Protein AF-A0A935I3V2-F1 (afdb_monomer_lite)

Secondary structure (DSSP, 8-state):
--GGG-SSEEEEEEEETTTTEEEEEE-TT-SS--SB-TTS--SS--SEEEEEEE--SS--SGGG-SSEEPTTSSEEEEEEEEETTHHHHHHHHTTT---SS--HHHHHHHHHHHHGGGGGGG--EEEEEEEEETTEEEEEEE-SSTTS--EEEEETTEEEEESSHHHHHHHHTT-TT------HHHHHHHHHH--S--STT--

Radius of gyration: 18.11 Å; chains: 1; bounding box: 50×33×52 Å

Sequence (203 aa):
MISHRGPDDEGYAVFNTYNNKSEERYGDTSAIKKGSHILSDSPESFNLAFGFRRLSILDLSVNGHQPFFNREKNICMIFNGEVYNYIEIRKNLFQKVTASTGTDTEVIMNAYIEWGEDCLSRFNGMWGIALYDFRKIFYSAHATDSELSRFIISKMKRFVFASELKSIIEYFKSDPSFRKELNKENVYDYFVYNFADHSENTL

Foldseek 3Di:
DCCVVAVQAKWKKFADLVVGDMDIAGDCNHPPDYDRHPPDDDPDDTDDMDIDGHDQDPHSDNQPHPQDADPVRQKTKDKDWDQPCLVVLVVVQVVPDDDPRSDSNSSLVSLCVVPNPCSVVVTDIFMWMWMGRSVDTDTDGDDPDCQQQWDWDDDPNDIDIDSDVVVVCVVCVPPPPDDDDDPVVCVVCCVPPVDQDDDPPSD

pLDDT: mean 83.35, std 10.9, range [52.28, 96.75]

Structure (mmCIF, N/CA/C/O backbone):
data_AF-A0A935I3V2-F1
#
_entry.id   AF-A0A935I3V2-F1
#
loop_
_atom_site.group_PDB
_atom_site.id
_atom_site.type_symbol
_atom_site.label_atom_id
_atom_site.label_alt_id
_atom_site.label_comp_id
_atom_site.label_asym_id
_atom_site.label_entity_id
_atom_site.label_seq_id
_atom_site.pdbx_PDB_ins_code
_atom_site.Cartn_x
_atom_site.Cartn_y
_atom_site.Cartn_z
_atom_site.occupancy
_atom_site.B_iso_or_equiv
_atom_site.auth_seq_id
_atom_site.auth_comp_id
_atom_site.auth_asym_id
_atom_site.auth_atom_id
_atom_site.pdbx_PDB_model_num
ATOM 1 N N . MET A 1 1 ? 13.078 7.842 -4.690 1.00 65.38 1 MET A N 1
ATOM 2 C CA . MET A 1 1 ? 13.011 7.558 -6.146 1.00 65.38 1 MET A CA 1
ATOM 3 C C . MET A 1 1 ? 11.641 7.831 -6.772 1.00 65.38 1 MET A C 1
ATOM 5 O O . MET A 1 1 ? 11.605 8.207 -7.936 1.00 65.38 1 MET A O 1
ATOM 9 N N . ILE A 1 2 ? 10.535 7.683 -6.033 1.00 80.25 2 ILE A N 1
ATOM 10 C CA . ILE A 1 2 ? 9.170 7.987 -6.517 1.00 80.25 2 ILE A CA 1
ATOM 11 C C . ILE A 1 2 ? 8.513 9.167 -5.783 1.00 80.25 2 ILE A C 1
ATOM 13 O O . ILE A 1 2 ? 7.294 9.265 -5.734 1.00 80.25 2 ILE A O 1
ATOM 17 N N . SER A 1 3 ? 9.308 10.061 -5.190 1.00 83.88 3 SER A N 1
ATOM 18 C CA . SER A 1 3 ? 8.796 11.223 -4.447 1.00 83.88 3 SER A CA 1
ATOM 19 C C . SER A 1 3 ? 7.939 12.149 -5.312 1.00 83.88 3 SER A C 1
ATOM 21 O O . SER A 1 3 ? 7.009 12.762 -4.808 1.00 83.88 3 SER A O 1
ATOM 23 N N . HIS A 1 4 ? 8.194 12.206 -6.624 1.00 85.69 4 HIS A N 1
ATOM 24 C CA . HIS A 1 4 ? 7.393 12.982 -7.576 1.00 85.69 4 HIS A CA 1
ATOM 25 C C . HIS A 1 4 ? 5.964 12.446 -7.750 1.00 85.69 4 HIS A C 1
ATOM 27 O O . HIS A 1 4 ? 5.103 13.194 -8.194 1.00 85.69 4 HIS A O 1
ATOM 33 N N . ARG A 1 5 ? 5.692 11.178 -7.403 1.00 83.31 5 ARG A N 1
ATOM 34 C CA . ARG A 1 5 ? 4.333 10.606 -7.433 1.00 83.31 5 ARG A CA 1
ATOM 35 C C . ARG A 1 5 ? 3.522 10.893 -6.170 1.00 83.31 5 ARG A C 1
ATOM 37 O O . ARG A 1 5 ? 2.336 10.592 -6.150 1.00 83.31 5 ARG A O 1
ATOM 44 N N . GLY A 1 6 ? 4.153 11.428 -5.130 1.00 86.56 6 GLY A N 1
ATOM 45 C CA . GLY A 1 6 ? 3.519 11.661 -3.842 1.00 86.56 6 GLY A CA 1
ATOM 46 C C . GLY A 1 6 ? 4.446 12.427 -2.903 1.00 86.56 6 GLY A C 1
ATOM 47 O O . GLY A 1 6 ? 5.185 11.797 -2.139 1.00 86.56 6 GLY A O 1
ATOM 48 N N . PRO A 1 7 ? 4.476 13.766 -3.008 1.00 87.44 7 PRO A N 1
ATOM 49 C CA . PRO A 1 7 ? 5.333 14.605 -2.179 1.00 87.44 7 PRO A CA 1
ATOM 50 C C . PRO A 1 7 ? 4.758 14.857 -0.778 1.00 87.44 7 PRO A C 1
ATOM 52 O O . PRO A 1 7 ? 5.508 15.285 0.097 1.00 87.44 7 PRO A O 1
ATOM 55 N N . ASP A 1 8 ? 3.466 14.592 -0.564 1.00 89.31 8 ASP A N 1
ATOM 56 C CA . ASP A 1 8 ? 2.737 15.059 0.620 1.00 89.31 8 ASP A CA 1
ATOM 57 C C . ASP A 1 8 ? 2.873 14.127 1.824 1.00 89.31 8 ASP A C 1
ATOM 59 O O . ASP A 1 8 ? 2.730 14.568 2.961 1.00 89.31 8 ASP A O 1
ATOM 63 N N . ASP A 1 9 ? 3.122 12.838 1.582 1.00 91.62 9 ASP A N 1
ATOM 64 C CA . ASP A 1 9 ? 3.286 11.848 2.643 1.00 91.62 9 ASP A CA 1
ATOM 65 C C . ASP A 1 9 ? 4.174 10.679 2.198 1.00 91.62 9 ASP A C 1
ATOM 67 O O . ASP A 1 9 ? 4.303 10.360 1.008 1.00 91.62 9 ASP A O 1
ATOM 71 N N . GLU A 1 10 ? 4.777 10.013 3.174 1.00 92.62 10 GLU A N 1
ATOM 72 C CA . GLU A 1 10 ? 5.632 8.850 2.986 1.00 92.62 10 GLU A CA 1
ATOM 73 C C . GLU A 1 10 ? 5.535 7.897 4.177 1.00 92.62 10 GLU A C 1
ATOM 75 O O . GLU A 1 10 ? 5.834 8.270 5.313 1.00 92.62 10 GLU A O 1
ATOM 80 N N . GLY A 1 11 ? 5.234 6.633 3.897 1.00 94.00 11 GLY A N 1
ATOM 81 C CA . GLY A 1 11 ? 5.163 5.587 4.907 1.00 94.00 11 GLY A CA 1
ATOM 82 C C . GLY A 1 11 ? 5.701 4.256 4.409 1.00 94.00 11 GLY A C 1
ATOM 83 O O . GLY A 1 11 ? 5.813 3.989 3.206 1.00 94.00 11 GLY A O 1
ATOM 84 N N . TYR A 1 12 ? 6.037 3.408 5.370 1.00 94.44 12 TYR A N 1
ATOM 85 C CA . TYR A 1 12 ? 6.592 2.085 5.163 1.00 94.44 12 TYR A CA 1
ATOM 86 C C . TYR A 1 12 ? 6.034 1.116 6.198 1.00 94.44 12 TYR A C 1
ATOM 88 O O . TYR A 1 12 ? 5.767 1.481 7.341 1.00 94.44 12 TYR A O 1
ATOM 96 N N . ALA A 1 13 ? 5.929 -0.146 5.815 1.00 94.50 13 ALA A N 1
ATOM 97 C CA . ALA A 1 13 ? 5.609 -1.228 6.725 1.00 94.50 13 ALA A CA 1
ATOM 98 C C . ALA A 1 13 ? 6.494 -2.422 6.395 1.00 94.50 13 ALA A C 1
ATOM 100 O O . ALA A 1 13 ? 6.619 -2.793 5.228 1.00 94.50 13 ALA A O 1
ATOM 101 N N . VAL A 1 14 ? 7.118 -3.010 7.408 1.00 94.38 14 VAL A N 1
ATOM 102 C CA . VAL A 1 14 ? 7.945 -4.213 7.267 1.00 94.38 14 VAL A CA 1
ATOM 103 C C . VAL A 1 14 ? 7.363 -5.333 8.115 1.00 94.38 14 VAL A C 1
ATOM 105 O O . VAL A 1 14 ? 6.831 -5.082 9.194 1.00 94.38 14 VAL A O 1
ATOM 108 N N . PHE A 1 15 ? 7.440 -6.563 7.614 1.00 94.44 15 PHE A N 1
ATOM 109 C CA . PHE A 1 15 ? 6.790 -7.724 8.211 1.00 94.44 15 PHE A CA 1
ATOM 110 C C . PHE A 1 15 ? 7.729 -8.919 8.262 1.00 94.44 15 PHE A C 1
ATOM 112 O O . PHE A 1 15 ? 8.510 -9.167 7.339 1.00 94.44 15 PHE A O 1
ATOM 119 N N . ASN A 1 16 ? 7.627 -9.664 9.356 1.00 93.75 16 ASN A N 1
ATOM 120 C CA . ASN A 1 16 ? 8.143 -11.011 9.471 1.00 93.75 16 ASN A CA 1
ATOM 121 C C . ASN A 1 16 ? 6.952 -11.964 9.373 1.00 93.75 16 ASN A C 1
ATOM 123 O O . ASN A 1 16 ? 6.191 -12.143 10.326 1.00 93.75 16 ASN A O 1
ATOM 127 N N . THR A 1 17 ? 6.774 -12.572 8.204 1.00 92.69 17 THR A N 1
ATOM 128 C CA . THR A 1 17 ? 5.625 -13.448 7.949 1.00 92.69 17 THR A CA 1
ATOM 129 C C . THR A 1 17 ? 5.716 -14.795 8.671 1.00 92.69 17 THR A C 1
ATOM 131 O O . THR A 1 17 ? 4.758 -15.557 8.642 1.00 92.69 17 THR A O 1
ATOM 134 N N . TYR A 1 18 ? 6.847 -15.126 9.305 1.00 92.12 18 TYR A N 1
ATOM 135 C CA . TYR A 1 18 ? 6.991 -16.371 10.067 1.00 92.12 18 TYR A CA 1
ATOM 136 C C . TYR A 1 18 ? 6.424 -16.257 11.482 1.00 92.12 18 TYR A C 1
ATOM 138 O O . TYR A 1 18 ? 5.996 -17.258 12.051 1.00 92.12 18 TYR A O 1
ATOM 146 N N . ASN A 1 19 ? 6.440 -15.055 12.063 1.00 92.56 19 ASN A N 1
ATOM 147 C CA . ASN A 1 19 ? 5.995 -14.811 13.437 1.00 92.56 19 ASN A CA 1
ATOM 148 C C . ASN A 1 19 ? 4.938 -13.700 13.558 1.00 92.56 19 ASN A C 1
ATOM 150 O O . ASN A 1 19 ? 4.580 -13.332 14.676 1.00 92.56 19 ASN A O 1
ATOM 154 N N . ASN A 1 20 ? 4.436 -13.186 12.431 1.00 91.12 20 ASN A N 1
ATOM 155 C CA . ASN A 1 20 ? 3.400 -12.155 12.367 1.00 91.12 20 ASN A CA 1
ATOM 156 C C . ASN A 1 20 ? 3.766 -10.846 13.085 1.00 91.12 20 ASN A C 1
ATOM 158 O O . ASN A 1 20 ? 2.891 -10.123 13.560 1.00 91.12 20 ASN A O 1
ATOM 162 N N . LYS A 1 21 ? 5.061 -10.519 13.160 1.00 91.81 21 LYS A N 1
ATOM 163 C CA . LYS A 1 21 ? 5.510 -9.203 13.621 1.00 91.81 21 LYS A CA 1
ATOM 164 C C . LYS A 1 21 ? 5.526 -8.209 12.472 1.00 91.81 21 LYS A C 1
ATOM 166 O O . LYS A 1 21 ? 5.918 -8.539 11.352 1.00 91.81 21 LYS A O 1
ATOM 171 N N . SER A 1 22 ? 5.152 -6.976 12.780 1.00 92.75 22 SER A N 1
ATOM 172 C CA . SER A 1 22 ? 5.183 -5.856 11.848 1.00 92.75 22 SER A CA 1
ATOM 173 C C . SER A 1 22 ? 5.732 -4.604 12.515 1.00 92.75 22 SER A C 1
ATOM 175 O O . SER A 1 22 ? 5.450 -4.358 13.688 1.00 92.75 22 SER A O 1
ATOM 177 N N . GLU A 1 23 ? 6.432 -3.778 11.747 1.00 92.62 23 GLU A N 1
ATOM 178 C CA . GLU A 1 23 ? 6.834 -2.437 12.164 1.00 92.62 23 GLU A CA 1
ATOM 179 C C . GLU A 1 23 ? 6.363 -1.397 11.149 1.00 92.62 23 GLU A C 1
ATOM 181 O O . GLU A 1 23 ? 6.578 -1.539 9.943 1.00 92.62 23 GLU A O 1
ATOM 186 N N . GLU A 1 24 ? 5.766 -0.325 11.665 1.00 93.38 24 GLU A N 1
ATOM 187 C CA . GLU A 1 24 ? 5.482 0.895 10.915 1.00 93.38 24 GLU A CA 1
ATOM 188 C C . GLU A 1 24 ? 6.726 1.782 10.908 1.00 93.38 24 GLU A C 1
ATOM 190 O O . GLU A 1 24 ? 7.356 2.033 11.942 1.00 93.38 24 GLU A O 1
ATOM 195 N N . ARG A 1 25 ? 7.089 2.254 9.723 1.00 93.44 25 ARG A N 1
ATOM 196 C CA . ARG A 1 25 ? 8.291 3.037 9.465 1.00 93.44 25 ARG A CA 1
ATOM 197 C C . ARG A 1 25 ? 7.906 4.277 8.670 1.00 93.44 25 ARG A C 1
ATOM 199 O O . ARG A 1 25 ? 6.972 4.256 7.875 1.00 93.44 25 ARG A O 1
ATOM 206 N N . TYR A 1 26 ? 8.627 5.367 8.883 1.00 92.12 26 TYR A N 1
ATOM 207 C CA . TYR A 1 26 ? 8.241 6.671 8.367 1.00 92.12 26 TYR A CA 1
ATOM 208 C C . TYR A 1 26 ? 9.427 7.395 7.752 1.00 92.12 26 TYR A C 1
ATOM 210 O O . TYR A 1 26 ? 10.530 7.391 8.307 1.00 92.12 26 TYR A O 1
ATOM 218 N N . GLY A 1 27 ? 9.180 8.017 6.603 1.00 88.62 27 GLY A N 1
ATOM 219 C CA . GLY A 1 27 ? 10.167 8.855 5.940 1.00 88.62 27 GLY A CA 1
ATOM 220 C C . GLY A 1 27 ? 10.192 10.291 6.457 1.00 88.62 27 GLY A C 1
ATOM 221 O O . GLY A 1 27 ? 9.472 10.665 7.384 1.00 88.62 27 GLY A O 1
ATOM 222 N N . ASP A 1 28 ? 11.018 11.116 5.821 1.00 88.56 28 ASP A N 1
ATOM 223 C CA . ASP A 1 28 ? 11.217 12.520 6.208 1.00 88.56 28 ASP A CA 1
ATOM 224 C C . ASP A 1 28 ? 9.998 13.396 5.913 1.00 88.56 28 ASP A C 1
ATOM 226 O O . ASP A 1 28 ? 9.750 14.394 6.599 1.00 88.56 28 ASP A O 1
ATOM 230 N N . THR A 1 29 ? 9.236 13.012 4.887 1.00 86.75 29 THR A N 1
ATOM 231 C CA . THR A 1 29 ? 8.015 13.699 4.453 1.00 86.75 29 THR A CA 1
ATOM 232 C C . THR A 1 29 ? 6.755 13.075 5.043 1.00 86.75 29 THR A C 1
ATOM 234 O O . THR A 1 29 ? 5.667 13.419 4.607 1.00 86.75 29 THR A O 1
ATOM 237 N N . SER A 1 30 ? 6.880 12.159 6.008 1.00 88.94 30 SER A N 1
ATOM 238 C CA . SER A 1 30 ? 5.720 11.543 6.652 1.00 88.94 30 SER A CA 1
ATOM 239 C C . SER A 1 30 ? 4.863 12.577 7.382 1.00 88.94 30 SER A C 1
ATOM 241 O O . SER A 1 30 ? 5.377 13.391 8.160 1.00 88.94 30 SER A O 1
ATOM 243 N N . ALA A 1 31 ? 3.553 12.494 7.173 1.00 85.00 31 ALA A N 1
ATOM 244 C CA . ALA A 1 31 ? 2.552 13.328 7.824 1.00 85.00 31 ALA A CA 1
ATOM 245 C C . ALA A 1 31 ? 2.234 12.872 9.264 1.00 85.00 31 ALA A C 1
ATOM 247 O O . ALA A 1 31 ? 1.636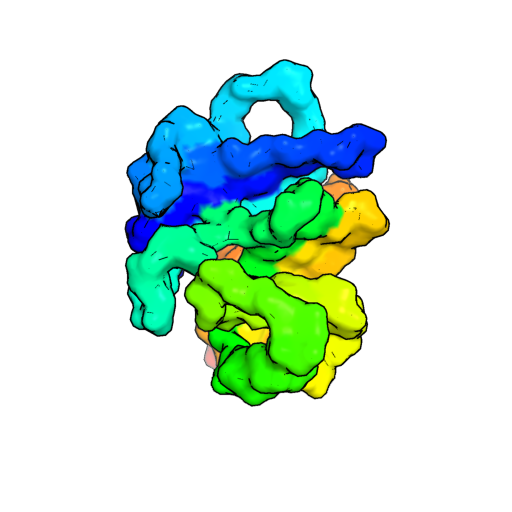 13.628 10.029 1.00 85.00 31 ALA A O 1
ATOM 248 N N . ILE A 1 32 ? 2.654 11.659 9.654 1.00 86.69 32 ILE A N 1
ATOM 249 C CA . ILE A 1 32 ? 2.407 11.073 10.983 1.00 86.69 32 ILE A CA 1
ATOM 250 C C . ILE A 1 32 ? 3.573 11.329 11.945 1.00 86.69 32 ILE A C 1
ATOM 252 O O . ILE A 1 32 ? 3.395 11.875 13.035 1.00 86.69 32 ILE A O 1
ATOM 256 N N . LYS A 1 33 ? 4.782 10.902 11.566 1.00 85.06 33 LYS A N 1
ATOM 257 C CA . LYS A 1 33 ? 6.000 10.962 12.392 1.00 85.06 33 LYS A CA 1
ATOM 258 C C . LYS A 1 33 ? 7.227 10.910 11.492 1.00 85.06 33 LYS A C 1
ATOM 260 O O . LYS A 1 33 ? 7.198 10.214 10.495 1.00 85.06 33 LYS A O 1
ATOM 265 N N . LYS A 1 34 ? 8.329 11.570 11.852 1.00 81.88 34 LYS A N 1
ATOM 266 C CA . LYS A 1 34 ? 9.574 11.552 11.062 1.00 81.88 34 LYS A CA 1
ATOM 267 C C . LYS A 1 34 ? 10.632 10.608 11.643 1.00 81.88 34 LYS A C 1
ATOM 269 O O . LYS A 1 34 ? 10.702 10.440 12.862 1.00 81.88 34 LYS A O 1
ATOM 274 N N . GLY A 1 35 ? 11.493 10.069 10.775 1.00 66.38 35 GLY A N 1
ATOM 275 C CA . GLY A 1 35 ? 12.839 9.609 11.147 1.00 66.38 35 GLY A CA 1
ATOM 276 C C . GLY A 1 35 ? 13.025 8.131 11.513 1.00 66.38 35 GLY A C 1
ATOM 277 O O . GLY A 1 35 ? 14.098 7.779 11.994 1.00 66.38 35 GLY A O 1
ATOM 278 N N . SER A 1 36 ? 12.047 7.249 11.280 1.00 78.81 36 SER A N 1
ATOM 279 C CA . SER A 1 36 ? 12.234 5.789 11.399 1.00 78.81 36 SER A CA 1
ATOM 280 C C . SER A 1 36 ? 12.170 5.133 10.023 1.00 78.81 36 SER A C 1
ATOM 282 O O . SER A 1 36 ? 11.194 4.469 9.679 1.00 78.81 36 SER A O 1
ATOM 284 N N . HIS A 1 37 ? 13.196 5.379 9.210 1.00 82.69 37 HIS A N 1
ATOM 285 C CA . HIS A 1 37 ? 13.258 4.938 7.817 1.00 82.69 37 HIS A CA 1
ATOM 286 C C . HIS A 1 37 ? 13.264 3.413 7.671 1.00 82.69 37 HIS A C 1
ATOM 288 O O . HIS A 1 37 ? 13.639 2.674 8.577 1.00 82.69 37 HIS A O 1
ATOM 294 N N . ILE A 1 38 ? 12.938 2.929 6.467 1.00 78.75 38 ILE A N 1
ATOM 295 C CA . ILE A 1 38 ? 12.932 1.495 6.141 1.00 78.75 38 ILE A CA 1
ATOM 296 C C . ILE A 1 38 ? 14.271 0.783 6.394 1.00 78.75 38 ILE A C 1
ATOM 298 O O . ILE A 1 38 ? 14.267 -0.424 6.597 1.00 78.75 38 ILE A O 1
ATOM 302 N N . LEU A 1 39 ? 15.395 1.503 6.442 1.00 78.44 39 LEU A N 1
ATO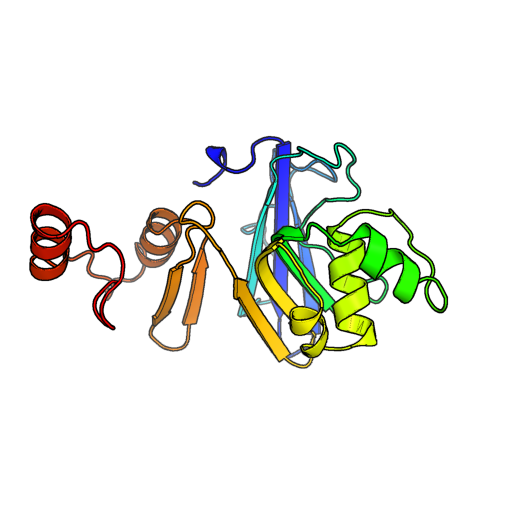M 303 C CA . LEU A 1 39 ? 16.728 0.948 6.715 1.00 78.44 39 LEU A CA 1
ATOM 304 C C . LEU A 1 39 ? 17.188 1.123 8.168 1.00 78.44 39 LEU A C 1
ATOM 306 O O . LEU A 1 39 ? 18.324 0.787 8.480 1.00 78.44 39 LEU A O 1
ATOM 310 N N . SER A 1 40 ? 16.344 1.658 9.052 1.00 82.06 40 SER A N 1
ATOM 311 C CA . SER A 1 40 ? 16.680 1.761 10.471 1.00 82.06 40 SER A CA 1
ATOM 312 C C . SER A 1 40 ? 16.899 0.373 11.080 1.00 82.06 40 SER A C 1
ATOM 314 O O . SER A 1 40 ? 16.174 -0.577 10.754 1.00 82.06 40 SER A O 1
ATOM 316 N N . ASP A 1 41 ? 17.889 0.279 11.969 1.00 82.44 41 ASP A N 1
ATOM 317 C CA . ASP A 1 41 ? 18.219 -0.955 12.678 1.00 82.44 41 ASP A CA 1
ATOM 318 C C . ASP A 1 41 ? 16.999 -1.489 13.434 1.00 82.44 41 ASP A C 1
ATOM 320 O O . ASP A 1 41 ? 16.263 -0.742 14.083 1.00 82.44 41 ASP A O 1
ATOM 324 N N . SER A 1 42 ? 16.793 -2.801 13.353 1.00 83.12 42 SER A N 1
ATOM 325 C CA . SER A 1 42 ? 15.799 -3.520 14.144 1.00 83.12 42 SER A CA 1
ATOM 326 C C . SER A 1 42 ? 16.380 -4.860 14.590 1.00 83.12 42 SER A C 1
ATOM 328 O O . SER A 1 42 ? 17.146 -5.474 13.842 1.00 83.12 42 SER A O 1
ATOM 330 N N . PRO A 1 43 ? 16.041 -5.325 15.805 1.00 83.12 43 PRO A N 1
ATOM 331 C CA . PRO A 1 43 ? 16.415 -6.658 16.265 1.00 83.12 43 PRO A CA 1
ATOM 332 C C . PRO A 1 43 ? 15.672 -7.773 15.511 1.00 83.12 43 PRO A C 1
ATOM 334 O O . PRO A 1 43 ? 16.056 -8.938 15.609 1.00 83.12 43 PRO A O 1
ATOM 337 N N . GLU A 1 44 ? 14.604 -7.441 14.784 1.00 87.50 44 GLU A N 1
ATOM 338 C CA . GLU A 1 44 ? 13.818 -8.391 14.008 1.00 87.50 44 GLU A CA 1
ATOM 339 C C . GLU A 1 44 ? 14.334 -8.496 12.568 1.00 87.50 44 GLU A C 1
ATOM 341 O O . GLU A 1 44 ? 14.772 -7.525 11.951 1.00 87.50 44 GLU A O 1
ATOM 346 N N . SER A 1 45 ? 14.228 -9.696 11.997 1.00 91.06 45 SER A N 1
ATOM 347 C CA . SER A 1 45 ? 14.399 -9.892 10.556 1.00 91.06 45 SER A CA 1
ATOM 348 C C . SER A 1 45 ? 13.054 -9.742 9.852 1.00 91.06 45 SER A C 1
ATOM 350 O O . SER A 1 45 ? 12.048 -10.251 10.340 1.00 91.06 45 SER A O 1
ATOM 352 N N . PHE A 1 46 ? 13.036 -9.085 8.694 1.00 92.75 46 PHE A N 1
ATOM 353 C CA . PHE A 1 46 ? 11.833 -8.898 7.881 1.00 92.75 46 PHE A CA 1
ATOM 354 C C . PHE A 1 46 ? 11.991 -9.576 6.521 1.00 92.75 46 PHE A C 1
ATOM 356 O O . PHE A 1 46 ? 13.086 -9.618 5.958 1.00 92.75 46 PHE A O 1
ATOM 363 N N . ASN A 1 47 ? 10.895 -10.109 5.987 1.00 92.12 47 ASN A N 1
ATOM 364 C CA . ASN A 1 47 ? 10.851 -10.811 4.699 1.00 92.12 47 ASN A CA 1
ATOM 365 C C . ASN A 1 47 ? 9.751 -10.289 3.758 1.00 92.12 47 ASN A C 1
ATOM 367 O O . ASN A 1 47 ? 9.636 -10.770 2.632 1.00 92.12 47 ASN A O 1
ATOM 371 N N . LEU A 1 48 ? 8.981 -9.291 4.193 1.00 93.00 48 LEU A N 1
ATOM 372 C CA . LEU A 1 48 ? 7.997 -8.576 3.391 1.00 93.00 48 LEU A CA 1
ATOM 373 C C . LEU A 1 48 ? 8.043 -7.087 3.749 1.00 93.00 48 LEU A C 1
ATOM 375 O O . LEU A 1 48 ? 8.240 -6.728 4.910 1.00 93.00 48 LEU A O 1
ATOM 379 N N . ALA A 1 49 ? 7.856 -6.222 2.753 1.00 93.12 49 ALA A N 1
ATOM 380 C CA . ALA A 1 49 ? 7.788 -4.784 2.957 1.00 93.12 49 ALA A CA 1
ATOM 381 C C . ALA A 1 49 ? 6.808 -4.119 1.987 1.00 93.12 49 ALA A C 1
ATOM 383 O O . ALA A 1 49 ? 6.748 -4.476 0.810 1.00 93.12 49 ALA A O 1
ATOM 384 N N . PHE A 1 50 ? 6.107 -3.102 2.478 1.00 94.25 50 PHE A N 1
ATOM 385 C CA . PHE A 1 50 ? 5.361 -2.134 1.685 1.00 94.25 50 PHE A CA 1
ATOM 386 C C . PHE A 1 50 ? 5.953 -0.742 1.880 1.00 94.25 50 PHE A C 1
ATOM 388 O O . PHE A 1 50 ? 6.404 -0.382 2.967 1.00 94.25 50 PHE A O 1
ATOM 395 N N . GLY A 1 51 ? 5.939 0.049 0.813 1.00 92.94 51 GLY A N 1
ATOM 396 C CA . GLY A 1 51 ? 6.328 1.451 0.835 1.00 92.94 51 GLY A CA 1
ATOM 397 C C . GLY A 1 51 ? 5.356 2.256 -0.006 1.00 92.94 51 GLY A C 1
ATOM 398 O O . GLY A 1 51 ? 4.941 1.805 -1.077 1.00 92.94 51 GLY A O 1
ATOM 399 N N . PHE A 1 52 ? 4.990 3.436 0.482 1.00 93.00 52 PHE A N 1
ATOM 400 C CA . PHE A 1 52 ? 4.003 4.281 -0.168 1.00 93.00 52 PHE A CA 1
ATOM 401 C C . PHE A 1 52 ? 4.417 5.751 -0.153 1.00 93.00 52 PHE A C 1
ATOM 403 O O . PHE A 1 52 ? 4.999 6.250 0.810 1.00 93.00 52 PHE A O 1
ATOM 410 N N . ARG A 1 53 ? 4.107 6.440 -1.252 1.00 91.44 53 ARG A N 1
ATOM 411 C CA . ARG A 1 53 ? 4.205 7.893 -1.397 1.00 91.44 53 ARG A CA 1
ATOM 412 C C . ARG A 1 53 ? 2.824 8.402 -1.759 1.00 91.44 53 ARG A C 1
ATOM 414 O O . ARG A 1 53 ? 2.240 7.900 -2.719 1.00 91.44 53 ARG A O 1
ATOM 421 N N . ARG A 1 54 ? 2.315 9.372 -1.005 1.00 89.12 54 ARG A N 1
ATOM 422 C CA . ARG A 1 54 ? 0.949 9.876 -1.172 1.00 89.12 54 ARG A CA 1
ATOM 423 C C . ARG A 1 54 ? 0.948 11.233 -1.855 1.00 89.12 54 ARG A C 1
ATOM 425 O O . ARG A 1 54 ? 1.698 12.126 -1.464 1.00 89.12 54 ARG A O 1
ATOM 432 N N . LEU A 1 55 ? 0.080 11.374 -2.848 1.00 86.12 55 LEU A N 1
ATOM 433 C CA . LEU A 1 55 ? -0.396 12.662 -3.334 1.00 86.12 55 LEU A CA 1
ATOM 434 C C . LEU A 1 55 ? -1.800 12.859 -2.756 1.00 86.12 55 LEU A C 1
ATOM 436 O O . LEU A 1 55 ? -2.694 12.046 -2.992 1.00 86.12 55 LEU A O 1
ATOM 440 N N . SER A 1 56 ? -1.974 13.889 -1.944 1.00 82.31 56 SER A N 1
ATOM 441 C CA . SER A 1 56 ? -3.200 14.145 -1.197 1.00 82.31 56 SER A CA 1
ATOM 442 C C . SER A 1 56 ? -4.128 15.002 -2.056 1.00 82.31 56 SER A C 1
ATOM 444 O O . SER A 1 56 ? -3.972 16.217 -2.103 1.00 82.31 56 SER A O 1
ATOM 446 N N . ILE A 1 57 ? -5.061 14.371 -2.778 1.00 75.44 57 ILE A N 1
ATOM 447 C CA . ILE A 1 57 ? -6.003 15.077 -3.670 1.00 75.44 57 ILE A CA 1
ATOM 448 C C . ILE A 1 57 ? -7.378 15.226 -3.011 1.00 75.44 57 ILE A C 1
ATOM 450 O O . ILE A 1 57 ? -7.818 16.341 -2.749 1.00 75.44 57 ILE A O 1
ATOM 454 N N . LEU A 1 58 ? -8.057 14.104 -2.743 1.00 70.62 58 LEU A N 1
ATOM 455 C CA . LEU A 1 58 ? -9.429 14.103 -2.219 1.00 70.62 58 LEU A CA 1
ATOM 456 C C . LEU A 1 58 ? -9.474 14.280 -0.700 1.00 70.62 58 LEU A C 1
ATOM 458 O O . LEU A 1 58 ? -10.239 15.089 -0.182 1.00 70.62 58 LEU A O 1
ATOM 462 N N . ASP A 1 59 ? -8.639 13.532 0.016 1.00 73.56 59 ASP A N 1
ATOM 463 C CA . ASP A 1 59 ? -8.505 13.638 1.463 1.00 73.56 59 ASP A CA 1
ATOM 464 C C . ASP A 1 59 ? -7.153 14.265 1.816 1.00 73.56 59 ASP A C 1
ATOM 466 O O . ASP A 1 59 ? -6.101 13.655 1.633 1.00 73.56 59 ASP A O 1
ATOM 470 N N . LEU A 1 60 ? -7.170 15.487 2.338 1.00 81.00 60 LEU A N 1
ATOM 471 C CA . LEU A 1 60 ? -5.961 16.206 2.751 1.00 81.00 60 LEU A CA 1
ATOM 472 C C . LEU A 1 60 ? -5.529 15.874 4.185 1.00 81.00 60 LEU A C 1
ATOM 474 O O . LEU A 1 60 ? -4.513 16.385 4.655 1.00 81.00 60 LEU A O 1
ATOM 478 N N . SER A 1 61 ? -6.301 15.058 4.903 1.00 84.88 61 SER A N 1
ATOM 479 C CA . SER A 1 61 ? -5.989 14.699 6.279 1.00 84.88 61 SER A CA 1
ATOM 480 C C . SER A 1 61 ? -4.928 13.603 6.361 1.00 84.88 61 SER A C 1
ATOM 482 O O . SER A 1 61 ? -4.687 12.840 5.424 1.00 84.88 61 SER A O 1
ATOM 484 N N . VAL A 1 62 ? -4.333 13.482 7.547 1.00 85.25 62 VAL A N 1
ATOM 485 C CA . VAL A 1 62 ? -3.407 12.394 7.891 1.00 85.25 62 VAL A CA 1
ATOM 486 C C . VAL A 1 62 ? -4.081 11.019 7.925 1.00 85.25 62 VAL A C 1
ATOM 488 O O . VAL A 1 62 ? -3.408 9.996 7.978 1.00 85.25 62 VAL A O 1
ATOM 491 N N . ASN A 1 63 ? -5.413 10.973 7.888 1.00 85.19 63 ASN A N 1
ATOM 492 C CA . ASN A 1 63 ? -6.164 9.731 8.007 1.00 85.19 63 ASN A CA 1
ATOM 493 C C . ASN A 1 63 ? -6.047 8.829 6.773 1.00 85.19 63 ASN A C 1
ATOM 495 O O . ASN A 1 63 ? -6.364 7.643 6.849 1.00 85.19 63 ASN A O 1
ATOM 499 N N . GLY A 1 64 ? -5.613 9.386 5.643 1.00 84.25 64 GLY A N 1
ATOM 500 C CA . GLY A 1 64 ? -5.267 8.627 4.449 1.00 84.25 64 GLY A CA 1
ATOM 501 C C . GLY A 1 64 ? -3.803 8.183 4.396 1.00 84.25 64 GLY A C 1
ATOM 502 O O . GLY A 1 64 ? -3.362 7.794 3.314 1.00 84.25 64 GLY A O 1
ATOM 503 N N . HIS A 1 65 ? -3.043 8.273 5.499 1.00 91.88 65 HIS A N 1
ATOM 504 C CA . HIS A 1 65 ? -1.664 7.779 5.565 1.00 91.88 65 HIS A CA 1
ATOM 505 C C . HIS A 1 65 ? -1.594 6.295 5.195 1.00 91.88 65 HIS A C 1
ATOM 507 O O . HIS A 1 65 ? -2.464 5.499 5.560 1.00 91.88 65 HIS A O 1
ATOM 513 N N . GLN A 1 66 ? -0.535 5.924 4.478 1.00 93.88 66 GLN A N 1
ATOM 514 C CA . GLN A 1 66 ? -0.302 4.554 4.045 1.00 93.88 66 GLN A CA 1
ATOM 515 C C . GLN A 1 66 ? 1.174 4.165 4.210 1.00 93.88 66 GLN A C 1
ATOM 517 O O . GLN A 1 66 ? 2.038 5.020 3.998 1.00 93.88 66 GLN A O 1
ATOM 522 N N . PRO A 1 67 ? 1.496 2.884 4.482 1.00 95.25 67 PRO A N 1
ATOM 523 C CA . PRO A 1 67 ? 0.597 1.722 4.514 1.00 95.25 67 PRO A CA 1
ATOM 524 C C . PRO A 1 67 ? -0.493 1.764 5.590 1.00 95.25 67 PRO A C 1
ATOM 526 O O . PRO A 1 67 ? -0.246 2.142 6.729 1.00 95.25 67 PRO A O 1
ATOM 529 N N . PHE A 1 68 ? -1.717 1.413 5.199 1.00 94.81 68 PHE A N 1
ATOM 530 C CA . PHE A 1 68 ? -2.909 1.519 6.033 1.00 94.81 68 PHE A CA 1
ATOM 531 C C . PHE A 1 68 ? -3.146 0.211 6.782 1.00 94.81 68 PHE A C 1
ATOM 533 O O . PHE A 1 68 ? -3.259 -0.849 6.163 1.00 94.81 68 PHE A O 1
ATOM 540 N N . PHE A 1 69 ? -3.243 0.280 8.106 1.00 94.31 69 PHE A N 1
ATOM 541 C CA . PHE A 1 69 ? -3.524 -0.872 8.958 1.00 94.31 69 PHE A CA 1
ATOM 542 C C . PHE A 1 69 ? -4.985 -0.891 9.387 1.00 94.31 69 PHE A C 1
ATOM 544 O O . PHE A 1 69 ? -5.572 0.149 9.685 1.00 94.31 69 PHE A O 1
ATOM 551 N N . ASN A 1 70 ? -5.562 -2.088 9.479 1.00 92.31 70 ASN A N 1
ATOM 552 C CA . ASN A 1 70 ? -6.816 -2.246 10.203 1.00 92.31 70 ASN A CA 1
ATOM 553 C C . ASN A 1 70 ? -6.606 -2.059 11.717 1.00 92.31 70 ASN A C 1
ATOM 555 O O . ASN A 1 70 ? -5.482 -2.034 12.226 1.00 92.31 70 ASN A O 1
ATOM 559 N N . ARG A 1 71 ? -7.713 -1.975 12.458 1.00 89.19 71 ARG A N 1
ATOM 560 C CA . ARG A 1 71 ? -7.708 -1.736 13.907 1.00 89.19 71 ARG A CA 1
ATOM 561 C C . ARG A 1 71 ? -6.913 -2.788 14.687 1.00 89.19 71 ARG A C 1
ATOM 563 O O . ARG A 1 71 ? -6.230 -2.447 15.650 1.00 89.19 71 ARG A O 1
ATOM 570 N N . GLU A 1 72 ? -6.993 -4.047 14.273 1.00 90.81 72 GLU A N 1
ATOM 571 C CA . GLU A 1 72 ? -6.322 -5.183 14.911 1.00 90.81 72 GLU A CA 1
ATOM 572 C C . GLU A 1 72 ? -4.848 -5.328 14.492 1.00 90.81 72 GLU A C 1
ATOM 574 O O . GLU A 1 72 ? -4.143 -6.176 15.037 1.00 90.81 72 GLU A O 1
ATOM 579 N N . LYS A 1 73 ? -4.371 -4.507 13.543 1.00 92.31 73 LYS A N 1
ATOM 580 C CA . LYS A 1 73 ? -3.011 -4.533 12.975 1.00 92.31 73 LYS A CA 1
ATOM 581 C C . LYS A 1 73 ? -2.566 -5.896 12.426 1.00 92.31 73 LYS A C 1
ATOM 583 O O . 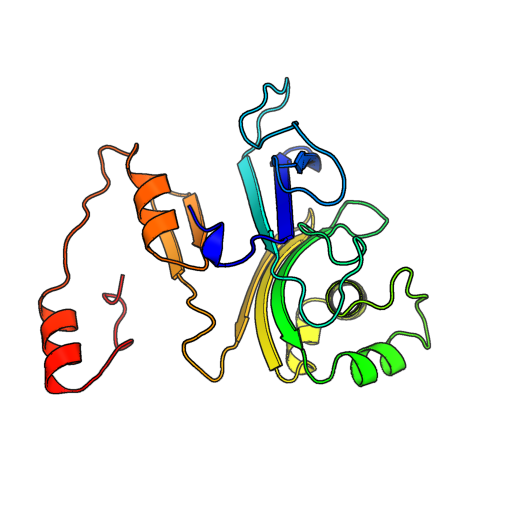LYS A 1 73 ? -1.376 -6.196 12.394 1.00 92.31 73 LYS A O 1
ATOM 588 N N . ASN A 1 74 ? -3.508 -6.714 11.968 1.00 93.31 74 ASN A N 1
ATOM 589 C CA . ASN A 1 74 ? -3.240 -7.999 11.312 1.00 93.31 74 ASN A CA 1
ATOM 590 C C . ASN A 1 74 ? -3.476 -7.961 9.792 1.00 93.31 74 ASN A C 1
ATOM 592 O O . ASN A 1 74 ? -3.221 -8.955 9.108 1.00 93.31 74 ASN A O 1
ATOM 596 N N . ILE A 1 75 ? -3.960 -6.828 9.275 1.00 95.19 75 ILE A N 1
ATOM 597 C CA . ILE A 1 75 ? -4.122 -6.551 7.851 1.00 95.19 75 ILE A CA 1
ATOM 598 C C . ILE A 1 75 ? -3.494 -5.191 7.548 1.00 95.19 75 ILE A C 1
ATOM 600 O O . ILE A 1 75 ? -3.809 -4.187 8.190 1.00 95.19 75 ILE A O 1
ATOM 604 N N . CYS A 1 76 ? -2.617 -5.159 6.549 1.00 96.75 76 CYS A N 1
ATOM 605 C CA . CYS A 1 76 ? -1.992 -3.949 6.037 1.00 96.75 76 CYS A CA 1
ATOM 606 C C . CYS A 1 76 ? -2.225 -3.830 4.535 1.00 96.75 76 CYS A C 1
ATOM 608 O O . CYS A 1 76 ? -2.078 -4.809 3.807 1.00 96.75 76 CYS A O 1
ATOM 610 N N . MET A 1 77 ? -2.552 -2.633 4.063 1.00 95.50 77 MET A N 1
ATOM 611 C CA . MET A 1 77 ? -2.834 -2.360 2.662 1.00 95.50 77 MET A CA 1
ATOM 612 C C . MET A 1 77 ? -2.068 -1.133 2.179 1.00 95.50 77 MET A C 1
ATOM 614 O O . MET A 1 77 ? -1.948 -0.136 2.888 1.00 95.50 77 MET A O 1
ATOM 618 N N . ILE A 1 78 ? -1.619 -1.186 0.931 1.00 94.06 78 ILE A N 1
ATOM 619 C CA . ILE A 1 78 ? -1.346 0.001 0.130 1.00 94.06 78 ILE A CA 1
ATOM 620 C C . ILE A 1 78 ? -2.276 0.036 -1.081 1.00 94.06 78 ILE A C 1
ATOM 622 O O . ILE A 1 78 ? -2.574 -0.991 -1.691 1.00 94.06 78 ILE A O 1
ATOM 626 N N . PHE A 1 79 ? -2.729 1.232 -1.419 1.00 90.56 79 PHE A N 1
ATOM 627 C CA . PHE A 1 79 ? -3.734 1.518 -2.422 1.00 90.56 79 PHE A CA 1
ATOM 628 C C . PHE A 1 79 ? -3.350 2.792 -3.171 1.00 90.56 79 PHE A C 1
ATOM 630 O O . PHE A 1 79 ? -3.221 3.862 -2.579 1.00 90.56 79 PHE A O 1
ATOM 637 N N . ASN A 1 80 ? -3.178 2.671 -4.483 1.00 87.69 80 ASN A N 1
ATOM 638 C CA . ASN A 1 80 ? -2.970 3.800 -5.382 1.00 87.69 80 ASN A CA 1
ATOM 639 C C . ASN A 1 80 ? -4.016 3.756 -6.497 1.00 87.69 80 ASN A C 1
ATOM 641 O O . ASN A 1 80 ? -4.045 2.787 -7.260 1.00 87.69 80 ASN A O 1
ATOM 645 N N . GLY A 1 81 ? -4.824 4.804 -6.601 1.00 87.44 81 GLY A N 1
ATOM 646 C CA . GLY A 1 81 ? -5.920 4.931 -7.549 1.00 87.44 81 GLY A CA 1
ATOM 647 C C . GLY A 1 81 ? -7.125 5.594 -6.892 1.00 87.44 81 GLY A C 1
ATOM 648 O O . GLY A 1 81 ? -6.973 6.309 -5.907 1.00 87.44 81 GLY A O 1
ATOM 649 N N . GLU A 1 82 ? -8.308 5.332 -7.429 1.00 86.75 82 GLU A N 1
ATOM 650 C CA . GLU A 1 82 ? -9.576 5.858 -6.946 1.00 86.75 82 GLU A CA 1
ATOM 651 C C . GLU A 1 82 ? -10.680 4.809 -7.127 1.00 86.75 82 GLU A C 1
ATOM 653 O O . GLU A 1 82 ? -10.809 4.196 -8.190 1.00 86.75 82 GLU A O 1
ATOM 658 N N . VAL A 1 83 ? -11.483 4.599 -6.083 1.00 89.38 83 VAL A N 1
ATOM 659 C CA . VAL A 1 83 ? -12.728 3.823 -6.158 1.00 89.38 83 VAL A CA 1
ATOM 660 C C . VAL A 1 83 ? -13.874 4.826 -6.176 1.00 89.38 83 VAL A C 1
ATOM 662 O O . VAL A 1 83 ? -14.286 5.332 -5.135 1.00 89.38 83 VAL A O 1
ATOM 665 N N . TYR A 1 84 ? -14.381 5.134 -7.367 1.00 89.69 84 TYR A N 1
ATOM 666 C CA . TYR A 1 84 ? -15.374 6.185 -7.602 1.00 89.69 84 TYR A CA 1
ATOM 667 C C . TYR A 1 84 ? -16.657 5.975 -6.799 1.00 89.69 84 TYR A C 1
ATOM 669 O O . TYR A 1 84 ? -17.261 6.932 -6.326 1.00 89.69 84 TYR A O 1
ATOM 677 N N . ASN A 1 85 ? -17.058 4.717 -6.605 1.00 92.81 85 ASN A N 1
ATOM 678 C CA . ASN A 1 85 ? -18.265 4.365 -5.862 1.00 92.81 85 ASN A CA 1
ATOM 679 C C . ASN A 1 85 ? -18.014 4.070 -4.367 1.00 92.81 85 ASN A C 1
ATOM 681 O O . ASN A 1 85 ? -18.782 3.337 -3.732 1.00 92.81 85 ASN A O 1
ATOM 685 N N . TYR A 1 86 ? -16.935 4.610 -3.777 1.00 90.12 86 TYR A N 1
ATOM 686 C CA . TYR A 1 86 ? -16.617 4.378 -2.363 1.00 90.12 86 TYR A CA 1
ATOM 687 C C . TYR A 1 86 ? -17.728 4.874 -1.424 1.00 90.12 86 TYR A C 1
ATOM 689 O O . TYR A 1 86 ? -17.936 4.275 -0.373 1.00 90.12 86 TYR A O 1
ATOM 697 N N . ILE A 1 87 ? -18.487 5.915 -1.792 1.00 89.19 87 ILE A N 1
ATOM 698 C CA . ILE A 1 87 ? -19.602 6.450 -0.989 1.00 89.19 87 ILE A CA 1
ATOM 699 C C . ILE A 1 87 ? -20.775 5.458 -0.940 1.00 89.19 87 ILE A C 1
ATOM 701 O O . ILE A 1 87 ? -21.412 5.276 0.103 1.00 89.19 87 ILE A O 1
ATOM 705 N N . GLU A 1 88 ? -21.076 4.799 -2.053 1.00 91.44 88 GLU A N 1
ATOM 706 C CA . GLU A 1 88 ? -22.105 3.770 -2.155 1.00 91.44 88 GLU A CA 1
ATOM 707 C C . GLU A 1 88 ? -21.682 2.506 -1.410 1.00 91.44 88 GLU A C 1
ATOM 709 O O . GLU A 1 88 ? -22.469 1.948 -0.641 1.00 91.44 88 GLU A O 1
ATOM 714 N N . ILE A 1 89 ? -20.431 2.074 -1.582 1.00 91.06 89 ILE A N 1
ATOM 715 C CA . ILE A 1 89 ? -19.866 0.930 -0.852 1.00 91.06 89 ILE A CA 1
ATOM 716 C C . ILE A 1 89 ? -19.926 1.194 0.649 1.00 91.06 89 ILE A C 1
ATOM 718 O O . ILE A 1 89 ? -20.432 0.365 1.406 1.00 91.06 89 ILE A O 1
ATOM 722 N N . ARG A 1 90 ? -19.504 2.393 1.060 1.00 88.12 90 ARG A N 1
ATOM 723 C CA . ARG A 1 90 ? -19.630 2.926 2.416 1.00 88.12 90 ARG A CA 1
ATOM 724 C C . ARG A 1 90 ? -21.048 2.696 2.932 1.00 88.12 90 ARG A C 1
ATOM 726 O O . ARG A 1 90 ? -21.225 1.944 3.886 1.00 88.12 90 ARG A O 1
ATOM 733 N N . LYS A 1 91 ? -22.078 3.238 2.281 1.00 87.19 91 LYS A N 1
ATOM 734 C CA . LYS A 1 91 ? -23.478 3.066 2.724 1.00 87.19 91 LYS A CA 1
ATOM 735 C C . LYS A 1 91 ? -23.889 1.600 2.934 1.00 87.19 91 LYS A C 1
ATOM 737 O O . LYS A 1 91 ? -24.627 1.324 3.875 1.00 87.19 91 LYS A O 1
ATOM 742 N N . ASN A 1 92 ? -23.401 0.677 2.103 1.00 84.50 92 ASN A N 1
ATOM 743 C CA . ASN A 1 92 ? -23.682 -0.756 2.245 1.00 84.50 92 ASN A CA 1
ATOM 744 C C . ASN A 1 92 ? -22.948 -1.400 3.439 1.00 84.50 92 ASN A C 1
ATOM 746 O O . ASN A 1 92 ? -23.515 -2.264 4.104 1.00 84.50 92 ASN A O 1
ATOM 750 N N . LEU A 1 93 ? -21.721 -0.968 3.742 1.00 82.00 93 LEU A N 1
ATOM 751 C CA . LEU A 1 93 ? -20.928 -1.464 4.877 1.00 82.00 93 LEU A CA 1
ATOM 752 C C . LEU A 1 93 ? -21.417 -0.915 6.229 1.00 82.00 93 LEU A C 1
ATOM 754 O O . LEU A 1 93 ? -21.495 -1.651 7.215 1.00 82.00 93 LEU A O 1
ATOM 758 N N . PHE A 1 94 ? -21.781 0.371 6.300 1.00 67.75 94 PHE A N 1
ATOM 759 C CA . PHE A 1 94 ? -22.107 1.047 7.571 1.00 67.75 94 PHE A CA 1
ATOM 760 C C . PHE A 1 94 ? -23.525 0.772 8.099 1.00 67.75 94 PHE A C 1
ATOM 762 O O . PHE A 1 94 ? -23.942 1.382 9.079 1.00 67.75 94 PHE A O 1
ATOM 769 N N . GLN A 1 95 ? -24.253 -0.189 7.520 1.00 61.62 95 GLN A N 1
ATOM 770 C CA . GLN A 1 95 ? -25.333 -0.855 8.259 1.00 61.62 95 GLN A CA 1
ATOM 771 C C . GLN A 1 95 ? -24.789 -1.796 9.355 1.00 61.62 95 GLN A C 1
ATOM 773 O O . GLN A 1 95 ? -25.551 -2.196 10.232 1.00 61.62 95 GLN A O 1
ATOM 778 N N . LYS A 1 96 ? -23.491 -2.151 9.321 1.00 57.78 96 LYS A N 1
ATOM 779 C CA . LYS A 1 96 ? -22.869 -3.141 10.223 1.00 57.78 96 LYS A CA 1
ATOM 780 C C . LYS A 1 96 ? -21.529 -2.724 10.847 1.00 57.78 96 LYS A C 1
ATOM 782 O O . LYS A 1 96 ? -21.175 -3.253 11.895 1.00 57.78 96 LYS A O 1
ATOM 787 N N . VAL A 1 97 ? -20.784 -1.804 10.234 1.00 60.94 97 VAL A N 1
ATOM 788 C CA . VAL A 1 97 ? -19.454 -1.347 10.697 1.00 60.94 97 VAL A CA 1
ATOM 789 C C . VAL A 1 97 ? -19.513 0.154 11.013 1.00 60.94 97 VAL A C 1
ATOM 791 O O . VAL A 1 97 ? -20.420 0.822 10.533 1.00 60.94 97 VAL A O 1
ATOM 794 N N . THR A 1 98 ? -18.588 0.704 11.808 1.00 60.47 98 THR A N 1
ATOM 795 C CA . THR A 1 98 ? -18.439 2.158 12.043 1.00 60.47 98 THR A CA 1
ATOM 796 C C . THR A 1 98 ? -17.138 2.634 11.397 1.00 60.47 98 THR A C 1
ATOM 798 O O . THR A 1 98 ? -16.089 2.065 11.683 1.00 60.47 98 THR A O 1
ATOM 801 N N . ALA A 1 99 ? -17.186 3.658 10.536 1.00 63.47 99 ALA A N 1
ATOM 802 C CA . ALA A 1 99 ? -15.982 4.265 9.952 1.00 63.47 99 ALA A CA 1
ATOM 803 C C . ALA A 1 99 ? -15.342 5.214 10.960 1.00 63.47 99 ALA A C 1
ATOM 805 O O . ALA A 1 99 ? -16.035 6.029 11.573 1.00 63.47 99 ALA A O 1
ATOM 806 N N . SER A 1 100 ? -14.028 5.125 11.083 1.00 65.75 100 SER A N 1
ATOM 807 C CA . SER A 1 100 ? -13.203 5.931 11.977 1.00 65.75 100 SER A CA 1
ATOM 808 C C . SER A 1 100 ? -12.773 7.234 11.305 1.00 65.75 100 SER A C 1
ATOM 810 O O . SER A 1 100 ? -12.682 8.263 11.971 1.00 65.75 100 SER A O 1
ATOM 812 N N . THR A 1 101 ? -12.522 7.208 9.993 1.00 68.38 101 THR A N 1
ATOM 813 C CA . THR A 1 101 ? -11.919 8.322 9.246 1.00 68.38 101 THR A CA 1
ATOM 814 C C . THR A 1 101 ? -12.730 8.751 8.027 1.00 68.38 101 THR A C 1
ATOM 816 O O . THR A 1 101 ? -12.680 9.915 7.633 1.00 68.38 101 THR A O 1
ATOM 819 N N . GLY A 1 102 ? -13.524 7.844 7.450 1.00 71.69 102 GLY A N 1
ATOM 820 C CA . GLY A 1 102 ? -14.377 8.111 6.295 1.00 71.69 102 GLY A CA 1
ATOM 821 C C . GLY A 1 102 ? -13.632 8.252 4.967 1.00 71.69 102 GLY A C 1
ATOM 822 O O . GLY A 1 102 ? -14.246 8.716 4.003 1.00 71.69 102 GLY A O 1
ATOM 823 N N . THR A 1 103 ? -12.355 7.862 4.920 1.00 80.12 103 THR A N 1
ATOM 824 C CA . THR A 1 103 ? -11.508 7.910 3.721 1.00 80.12 103 THR A CA 1
ATOM 825 C C . THR A 1 103 ? -11.829 6.759 2.770 1.00 80.12 103 THR A C 1
ATOM 827 O O . THR A 1 103 ? -12.339 5.714 3.179 1.00 80.12 103 THR A O 1
ATOM 830 N N . ASP A 1 104 ? -11.525 6.934 1.487 1.00 84.38 104 ASP A N 1
ATOM 831 C CA . ASP A 1 104 ? -11.617 5.874 0.477 1.00 84.38 104 ASP A CA 1
ATOM 832 C C . ASP A 1 104 ? -10.797 4.632 0.874 1.00 84.38 104 ASP A C 1
ATOM 834 O O . ASP A 1 104 ? -11.281 3.505 0.803 1.00 84.38 104 ASP A O 1
ATOM 838 N N . THR A 1 105 ? -9.596 4.851 1.402 1.00 88.19 105 THR A N 1
ATOM 839 C CA . THR A 1 105 ? -8.670 3.819 1.872 1.00 88.19 105 THR A CA 1
ATOM 840 C C . THR A 1 105 ? -9.293 2.995 3.005 1.00 88.19 105 THR A C 1
ATOM 842 O O . THR A 1 105 ? -9.224 1.764 2.983 1.00 88.19 105 THR A O 1
ATOM 845 N N . GLU A 1 106 ? -9.969 3.642 3.963 1.00 89.12 106 GLU A N 1
ATOM 846 C CA . GLU A 1 106 ? -10.696 2.943 5.030 1.00 89.12 106 GLU A CA 1
ATOM 847 C C . GLU A 1 106 ? -11.889 2.145 4.479 1.00 89.12 106 GLU A C 1
ATOM 849 O O . GLU A 1 106 ? -12.146 1.023 4.924 1.00 89.12 106 GLU A O 1
ATOM 854 N N . VAL A 1 107 ? -12.622 2.692 3.505 1.00 90.50 107 VAL A N 1
ATOM 855 C CA . VAL A 1 107 ? -13.745 1.985 2.869 1.00 90.50 107 VAL A CA 1
ATOM 856 C C . VAL A 1 107 ? -13.262 0.722 2.159 1.00 90.50 107 VAL A C 1
ATOM 858 O O . VAL A 1 107 ? -13.875 -0.331 2.326 1.00 90.50 107 VAL A O 1
ATOM 861 N N . ILE A 1 108 ? -12.155 0.799 1.421 1.00 92.25 108 ILE A N 1
ATOM 862 C CA . ILE A 1 108 ? -11.571 -0.345 0.710 1.00 92.25 108 ILE A CA 1
ATOM 863 C C . ILE A 1 108 ? -11.095 -1.414 1.702 1.00 92.25 108 ILE A C 1
ATOM 865 O O . ILE A 1 108 ? -11.418 -2.590 1.529 1.00 92.25 108 ILE A O 1
ATOM 869 N N . MET A 1 109 ? -10.395 -1.014 2.772 1.00 93.44 109 MET A N 1
ATOM 870 C CA . MET A 1 109 ? -9.966 -1.934 3.834 1.00 93.44 109 MET A CA 1
ATOM 871 C C . MET A 1 109 ? -11.167 -2.660 4.457 1.00 93.44 109 MET A C 1
ATOM 873 O O . MET A 1 109 ? -11.171 -3.886 4.560 1.00 93.44 109 MET A O 1
ATOM 877 N N . ASN A 1 110 ? -12.218 -1.925 4.823 1.00 92.31 110 ASN A N 1
ATOM 878 C CA . ASN A 1 110 ? -13.421 -2.516 5.412 1.00 92.31 110 ASN A CA 1
ATOM 879 C C . ASN A 1 110 ? -14.187 -3.411 4.428 1.00 92.31 110 ASN A C 1
ATOM 881 O O . ASN A 1 110 ? -14.723 -4.439 4.835 1.00 92.31 110 ASN A O 1
ATOM 885 N N . ALA A 1 111 ? -14.210 -3.067 3.138 1.00 93.19 111 ALA A N 1
ATOM 886 C CA . ALA A 1 111 ? -14.812 -3.911 2.110 1.00 93.19 111 ALA A CA 1
ATOM 887 C C . ALA A 1 111 ? -14.082 -5.258 1.991 1.00 93.19 111 ALA A C 1
ATOM 889 O O . ALA A 1 111 ? -14.734 -6.294 1.877 1.00 93.19 111 ALA A O 1
ATOM 890 N N . TYR A 1 112 ? -12.746 -5.256 2.065 1.00 93.88 112 TYR A N 1
ATOM 891 C CA . TYR A 1 112 ? -11.955 -6.487 2.104 1.00 93.88 112 TYR A CA 1
ATOM 892 C C . TYR A 1 112 ? -12.184 -7.288 3.396 1.00 93.88 112 TYR A C 1
ATOM 894 O O . TYR A 1 112 ? -12.277 -8.510 3.346 1.00 93.88 112 TYR A O 1
ATOM 902 N N . ILE A 1 113 ? -12.313 -6.631 4.552 1.00 92.62 113 ILE A N 1
ATOM 903 C CA . ILE A 1 113 ? -12.603 -7.322 5.820 1.00 92.62 113 ILE A CA 1
ATOM 904 C C . ILE A 1 113 ? -13.968 -8.028 5.772 1.00 92.62 113 ILE A C 1
ATOM 906 O O . ILE A 1 113 ? -14.070 -9.173 6.206 1.00 92.62 113 ILE A O 1
ATOM 910 N N . GLU A 1 114 ? -15.000 -7.370 5.234 1.00 92.31 114 GLU A N 1
ATOM 911 C CA . GLU A 1 114 ? -16.366 -7.914 5.178 1.00 92.31 114 GLU A CA 1
ATOM 912 C C . GLU A 1 114 ? -16.543 -8.959 4.062 1.00 92.31 114 GLU A C 1
ATOM 914 O O . GLU A 1 114 ? -17.187 -9.986 4.273 1.00 92.31 114 GLU A O 1
ATOM 919 N N . TRP A 1 115 ? -16.003 -8.709 2.864 1.00 92.31 115 TRP A N 1
ATOM 920 C CA . TRP A 1 115 ? -16.275 -9.525 1.670 1.00 92.31 115 TRP A CA 1
ATOM 921 C C . TRP A 1 115 ? -15.056 -10.275 1.125 1.00 92.31 115 TRP A C 1
ATOM 923 O O . TRP A 1 115 ? -15.175 -10.996 0.138 1.00 92.31 115 TRP A O 1
ATOM 933 N N . GLY A 1 116 ? -13.878 -10.132 1.728 1.00 93.31 116 GLY A N 1
ATOM 934 C CA . GLY A 1 116 ? -12.649 -10.704 1.185 1.00 93.31 116 GLY A CA 1
ATOM 935 C C . GLY A 1 116 ? -12.324 -10.145 -0.202 1.00 93.31 116 GLY A C 1
ATOM 936 O O . GLY A 1 116 ? -12.518 -8.965 -0.475 1.00 93.31 116 GLY A O 1
ATOM 937 N N . GLU A 1 117 ? -11.833 -11.005 -1.094 1.00 93.88 117 GLU A N 1
ATOM 938 C CA . GLU A 1 117 ? -11.464 -10.624 -2.468 1.00 93.88 117 GLU A CA 1
ATOM 939 C C . GLU A 1 117 ? -12.685 -10.294 -3.343 1.00 93.88 117 GLU A C 1
ATOM 941 O O . GLU A 1 117 ? -12.563 -9.537 -4.307 1.00 93.88 117 GLU A O 1
ATOM 946 N N . ASP A 1 118 ? -13.879 -10.772 -2.969 1.00 94.44 118 ASP A N 1
ATOM 947 C CA . ASP A 1 118 ? -15.125 -10.489 -3.690 1.00 94.44 118 ASP A CA 1
ATOM 948 C C . ASP A 1 118 ? -15.495 -8.999 -3.647 1.00 94.44 118 ASP A C 1
ATOM 950 O O . ASP A 1 118 ? -16.324 -8.540 -4.440 1.00 94.44 118 ASP A O 1
ATOM 954 N N . CYS A 1 119 ? -14.866 -8.216 -2.760 1.00 93.69 119 CYS A N 1
ATOM 955 C CA . CYS A 1 119 ? -15.025 -6.766 -2.719 1.00 93.69 119 CYS A CA 1
ATOM 956 C C . CYS A 1 119 ? -14.659 -6.099 -4.054 1.00 93.69 119 CYS A C 1
ATOM 958 O O . CYS A 1 119 ? -15.328 -5.143 -4.444 1.00 93.69 119 CYS A O 1
ATOM 960 N N . LEU A 1 120 ? -13.688 -6.648 -4.797 1.00 92.75 120 LEU A N 1
ATOM 961 C CA . LEU A 1 120 ? -13.239 -6.097 -6.077 1.00 92.75 120 LEU A CA 1
ATOM 962 C C . LEU A 1 120 ? -14.361 -6.028 -7.114 1.00 92.75 120 LEU A C 1
ATOM 964 O O . LEU A 1 120 ? -14.446 -5.062 -7.864 1.00 92.75 120 LEU A O 1
ATOM 968 N N . SER A 1 121 ? -15.252 -7.025 -7.131 1.00 94.00 121 SER A N 1
ATOM 969 C CA . SER A 1 121 ? -16.392 -7.075 -8.062 1.00 94.00 121 SER A CA 1
ATOM 970 C C . SER A 1 121 ? -17.409 -5.948 -7.843 1.00 94.00 121 SER A C 1
ATOM 972 O O . SER A 1 121 ? -18.316 -5.752 -8.650 1.00 94.00 121 SER A O 1
ATOM 974 N N . ARG A 1 122 ? -17.272 -5.217 -6.733 1.00 94.19 122 ARG A N 1
ATOM 975 C CA . ARG A 1 122 ? -18.154 -4.124 -6.320 1.00 94.19 122 ARG A CA 1
ATOM 976 C C . ARG A 1 122 ? -17.522 -2.757 -6.549 1.00 94.19 122 ARG A C 1
ATOM 978 O O . ARG A 1 122 ? -18.195 -1.75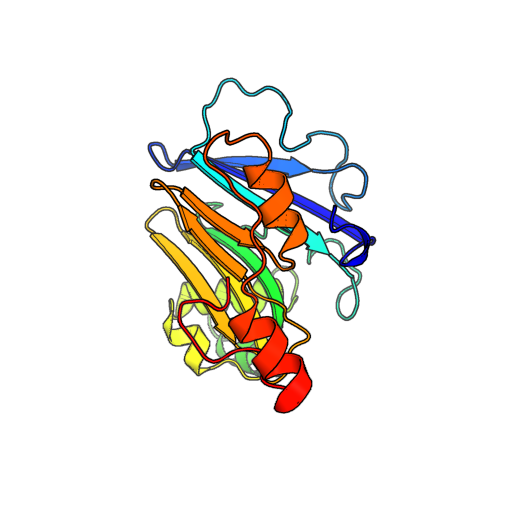6 -6.315 1.00 94.19 122 ARG A O 1
ATOM 985 N N . PHE A 1 123 ? -16.250 -2.697 -6.935 1.00 93.38 123 PHE A N 1
ATOM 986 C CA . PHE A 1 123 ? -15.525 -1.448 -7.125 1.00 93.38 123 PHE A CA 1
ATOM 987 C C . PHE A 1 123 ? -15.700 -0.948 -8.557 1.00 93.38 123 PHE A C 1
ATOM 989 O O . PHE A 1 123 ? -15.478 -1.683 -9.515 1.00 93.38 123 PHE A O 1
ATOM 996 N N . ASN A 1 124 ? -16.043 0.331 -8.687 1.00 91.81 124 ASN A N 1
ATOM 997 C CA . ASN A 1 124 ? -15.969 1.076 -9.937 1.00 91.81 124 ASN A CA 1
ATOM 998 C C . ASN A 1 124 ? -14.811 2.056 -9.800 1.00 91.81 124 ASN A C 1
ATOM 1000 O O . ASN A 1 124 ? -14.816 2.853 -8.862 1.00 91.81 124 ASN A O 1
ATOM 1004 N N . GLY A 1 125 ? -13.826 2.018 -10.691 1.00 88.75 125 GLY A N 1
ATOM 1005 C CA . GLY A 1 125 ? -12.657 2.872 -10.530 1.00 88.75 125 GLY A CA 1
ATOM 1006 C C . GLY A 1 125 ? -11.428 2.394 -11.268 1.00 88.75 125 GLY A C 1
ATOM 1007 O O . GLY A 1 125 ? -11.507 1.562 -12.164 1.00 88.75 125 GLY A O 1
ATOM 1008 N N . MET A 1 126 ? -10.285 2.896 -10.821 1.00 87.62 126 MET A N 1
ATOM 1009 C CA . MET A 1 126 ? -8.969 2.410 -11.207 1.00 87.62 126 MET A CA 1
ATOM 1010 C C . MET A 1 126 ? -8.119 2.269 -9.949 1.00 87.62 126 MET A C 1
ATOM 1012 O O . MET A 1 126 ? -8.071 3.177 -9.130 1.00 87.62 126 MET A O 1
ATOM 1016 N N . TRP A 1 127 ? -7.459 1.136 -9.746 1.00 88.44 127 TRP A N 1
ATOM 1017 C CA . TRP A 1 127 ? -6.707 0.859 -8.530 1.00 88.44 127 TRP A CA 1
ATOM 1018 C C . TRP A 1 127 ? -5.500 -0.045 -8.747 1.00 88.44 127 TRP A C 1
ATOM 1020 O O . TRP A 1 127 ? -5.441 -0.884 -9.639 1.00 88.44 127 TRP A O 1
ATOM 1030 N N . GLY A 1 128 ? -4.505 0.132 -7.886 1.00 89.31 128 GLY A N 1
ATOM 1031 C CA . GLY A 1 128 ? -3.492 -0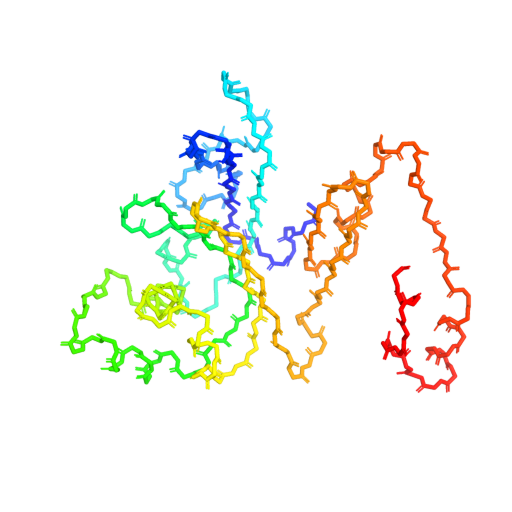.856 -7.561 1.00 89.31 128 GLY A CA 1
ATOM 1032 C C . GLY A 1 128 ? -3.523 -1.063 -6.061 1.00 89.31 128 GLY A C 1
ATOM 1033 O O . GLY A 1 128 ? -3.174 -0.147 -5.317 1.00 89.31 128 GLY A O 1
ATOM 1034 N N . ILE A 1 129 ? -3.954 -2.244 -5.642 1.00 90.88 129 ILE A N 1
ATOM 1035 C CA . ILE A 1 129 ? -4.059 -2.674 -4.255 1.00 90.88 129 ILE A CA 1
ATOM 1036 C C . ILE A 1 129 ? -3.011 -3.756 -4.033 1.00 90.88 129 ILE A C 1
ATOM 1038 O O . ILE A 1 129 ? -2.972 -4.749 -4.757 1.00 90.88 129 ILE A O 1
ATOM 1042 N N . ALA A 1 130 ? -2.188 -3.580 -3.008 1.00 92.69 130 ALA A N 1
ATOM 1043 C CA . ALA A 1 130 ? -1.418 -4.662 -2.419 1.00 92.69 130 ALA A CA 1
ATOM 1044 C C . ALA A 1 130 ? -1.776 -4.743 -0.942 1.00 92.69 130 ALA A C 1
ATOM 1046 O O . ALA A 1 130 ? -1.775 -3.735 -0.238 1.00 92.69 130 ALA A O 1
ATOM 1047 N N . LEU A 1 131 ? -2.104 -5.940 -0.485 1.00 94.12 131 LEU A N 1
ATOM 1048 C CA . LEU A 1 131 ? -2.589 -6.185 0.857 1.00 94.12 131 LEU A CA 1
ATOM 1049 C C . LEU A 1 131 ? -1.879 -7.402 1.432 1.00 94.12 131 LEU A C 1
ATOM 1051 O O . LEU A 1 131 ? -1.684 -8.413 0.759 1.00 94.12 131 LEU A O 1
ATOM 1055 N N . TYR A 1 132 ? -1.495 -7.298 2.693 1.00 95.56 132 TYR A N 1
ATOM 1056 C CA . TYR A 1 132 ? -1.010 -8.404 3.489 1.00 95.56 132 TYR A CA 1
ATOM 1057 C C . TYR A 1 132 ? -1.944 -8.598 4.673 1.00 95.56 132 TYR A C 1
ATOM 1059 O O . TYR A 1 132 ? -1.991 -7.782 5.589 1.00 95.56 132 TYR A O 1
ATOM 1067 N N . ASP A 1 133 ? -2.694 -9.687 4.618 1.00 94.00 133 ASP A N 1
ATOM 1068 C CA . ASP A 1 133 ? -3.390 -10.290 5.744 1.00 94.00 133 ASP A CA 1
ATOM 1069 C C . ASP A 1 133 ? -2.436 -11.361 6.277 1.00 94.00 133 ASP A C 1
ATOM 1071 O O . ASP A 1 133 ? -1.849 -12.082 5.476 1.00 94.00 133 ASP A O 1
ATOM 1075 N N . PHE A 1 134 ? -2.239 -11.514 7.585 1.00 92.19 134 PHE A N 1
ATOM 1076 C CA . PHE A 1 134 ? -1.273 -12.493 8.131 1.00 92.19 134 PHE A CA 1
ATOM 1077 C C . PHE A 1 134 ? -1.454 -13.941 7.630 1.00 92.19 134 PHE A C 1
ATOM 1079 O O . PHE A 1 134 ? -0.581 -14.786 7.815 1.00 92.19 134 PHE A O 1
ATOM 1086 N N . ARG A 1 135 ? -2.577 -14.235 6.972 1.00 88.06 135 ARG A N 1
ATOM 1087 C CA . ARG A 1 135 ? -2.857 -15.502 6.292 1.00 88.06 135 ARG A CA 1
ATOM 1088 C C . ARG A 1 135 ? -2.397 -15.549 4.828 1.00 88.06 135 ARG A C 1
ATOM 1090 O O . ARG A 1 135 ? -2.139 -16.640 4.328 1.00 88.06 135 ARG A O 1
ATOM 1097 N N . LYS A 1 136 ? -2.352 -14.415 4.118 1.00 89.94 136 LYS A N 1
ATOM 1098 C CA . LYS A 1 136 ? -2.052 -14.338 2.678 1.00 89.94 136 LYS A CA 1
ATOM 1099 C C . LYS A 1 136 ? -1.628 -12.943 2.205 1.00 89.94 136 LYS A C 1
ATOM 1101 O O . LYS A 1 136 ? -2.063 -11.916 2.718 1.00 89.94 136 LYS A O 1
ATOM 1106 N N . ILE A 1 137 ? -0.849 -12.923 1.127 1.00 88.25 137 ILE A N 1
ATOM 1107 C CA . ILE A 1 137 ? -0.581 -11.713 0.345 1.00 88.25 137 ILE A CA 1
ATOM 1108 C C . ILE A 1 137 ? -1.569 -11.675 -0.821 1.00 88.25 137 ILE A C 1
ATOM 1110 O O . ILE A 1 137 ? -1.749 -12.674 -1.516 1.00 88.25 137 ILE A O 1
ATOM 1114 N N . PHE A 1 138 ? -2.191 -10.522 -1.030 1.00 86.38 138 PHE A N 1
ATOM 1115 C CA . PHE A 1 138 ? -3.162 -10.260 -2.081 1.00 86.38 138 PHE A CA 1
ATOM 1116 C C . PHE A 1 138 ? -2.722 -9.051 -2.906 1.00 86.38 138 PHE A C 1
ATOM 1118 O O . PHE A 1 138 ? -2.257 -8.048 -2.364 1.00 86.38 138 PHE A O 1
ATOM 1125 N N . TYR A 1 139 ? -2.877 -9.143 -4.223 1.00 86.06 139 TYR A N 1
ATOM 1126 C CA . TYR A 1 139 ? -2.603 -8.049 -5.143 1.00 86.06 139 TYR A CA 1
ATOM 1127 C C . TYR A 1 139 ? -3.718 -7.958 -6.178 1.00 86.06 139 TYR A C 1
ATOM 1129 O O . TYR A 1 139 ? -4.117 -8.967 -6.755 1.00 86.06 139 TYR A O 1
ATOM 1137 N N . SER A 1 140 ? -4.184 -6.742 -6.440 1.00 85.81 140 SER A N 1
ATOM 1138 C CA . SER A 1 140 ? -5.167 -6.456 -7.476 1.00 85.81 140 SER A CA 1
ATOM 1139 C C . SER A 1 140 ? -4.804 -5.168 -8.190 1.00 85.81 140 SER A C 1
ATOM 1141 O O . SER A 1 140 ? -4.512 -4.157 -7.552 1.00 85.81 140 SER A O 1
ATOM 1143 N N . ALA A 1 141 ? -4.852 -5.191 -9.516 1.00 82.88 141 ALA A N 1
ATOM 1144 C CA . ALA A 1 141 ? -4.741 -3.997 -10.330 1.00 82.88 141 ALA A CA 1
ATOM 1145 C C . ALA A 1 141 ? -5.890 -3.959 -11.336 1.00 82.88 141 ALA A C 1
ATOM 1147 O O . ALA A 1 141 ? -6.177 -4.955 -11.997 1.00 82.88 141 ALA A O 1
ATOM 1148 N N . HIS A 1 142 ? -6.528 -2.803 -11.447 1.00 81.31 142 HIS A N 1
ATOM 1149 C CA . HIS A 1 142 ? -7.548 -2.513 -12.437 1.00 81.31 142 HIS A CA 1
ATOM 1150 C C . HIS A 1 142 ? -7.316 -1.088 -12.923 1.00 81.31 142 HIS A C 1
ATOM 1152 O O . HIS A 1 142 ? -7.275 -0.164 -12.120 1.00 81.31 142 HIS A O 1
ATOM 1158 N N . ALA A 1 143 ? -7.101 -0.895 -14.215 1.00 72.81 143 ALA A N 1
ATOM 1159 C CA . ALA A 1 143 ? -6.928 0.429 -14.786 1.00 72.81 143 ALA A CA 1
ATOM 1160 C C . ALA A 1 143 ? -7.633 0.465 -16.135 1.00 72.81 143 ALA A C 1
ATOM 1162 O O . ALA A 1 143 ? -7.492 -0.466 -16.927 1.00 72.81 143 ALA A O 1
ATOM 1163 N N . THR A 1 144 ? -8.401 1.524 -16.376 1.00 57.53 144 THR A N 1
ATOM 1164 C CA . THR A 1 144 ? -8.978 1.802 -17.695 1.00 57.53 144 THR A CA 1
ATOM 1165 C C . THR A 1 144 ? -7.961 2.475 -18.613 1.00 57.53 144 THR A C 1
ATOM 1167 O O . THR A 1 144 ? -8.072 2.325 -19.823 1.00 57.53 144 THR A O 1
ATOM 1170 N N . ASP A 1 145 ? -6.938 3.125 -18.035 1.00 52.28 145 ASP A N 1
ATOM 1171 C CA . ASP A 1 145 ? -5.916 3.915 -18.726 1.00 52.28 145 ASP A CA 1
ATOM 1172 C C . ASP A 1 145 ? -4.516 3.732 -18.091 1.00 52.28 145 ASP A C 1
ATOM 1174 O O . ASP A 1 145 ? -4.372 3.352 -16.927 1.00 52.28 145 ASP A O 1
ATOM 1178 N N . SER A 1 146 ? -3.451 4.033 -18.842 1.00 55.44 146 SER A N 1
ATOM 1179 C CA . SER A 1 146 ? -2.040 3.738 -18.512 1.00 55.44 146 SER A CA 1
ATOM 1180 C C . SER A 1 146 ? -1.432 4.491 -17.308 1.00 55.44 146 SER A C 1
ATOM 1182 O O . SER A 1 146 ? -0.261 4.283 -16.969 1.00 55.44 146 SER A O 1
ATOM 1184 N N . GLU A 1 147 ? -2.174 5.394 -16.660 1.00 57.91 147 GLU A N 1
ATOM 1185 C CA . GLU A 1 147 ? -1.648 6.271 -15.596 1.00 57.91 147 GLU A CA 1
ATOM 1186 C C . GLU A 1 147 ? -1.333 5.532 -14.285 1.00 57.91 147 GLU A C 1
ATOM 1188 O O . GLU A 1 147 ? -0.400 5.897 -13.542 1.00 57.91 147 GLU A O 1
ATOM 1193 N N . LEU A 1 148 ? -2.055 4.435 -14.031 1.00 61.94 148 LEU A N 1
ATOM 1194 C CA . LEU A 1 148 ? -1.650 3.414 -13.075 1.00 61.94 148 LEU A CA 1
ATOM 1195 C C . LEU A 1 148 ? -0.599 2.532 -13.739 1.00 61.94 148 LEU A C 1
ATOM 1197 O O . LEU A 1 148 ? -0.855 1.397 -14.117 1.00 61.94 148 LEU A O 1
ATOM 1201 N N . SER A 1 149 ? 0.619 3.034 -13.882 1.00 54.75 149 SER A N 1
ATOM 1202 C CA . SER A 1 149 ? 1.712 2.168 -14.309 1.00 54.75 149 SER A CA 1
ATOM 1203 C C . SER A 1 149 ? 1.916 1.082 -13.232 1.00 54.75 149 SER A C 1
ATOM 1205 O O . SER A 1 149 ? 2.017 1.383 -12.034 1.00 54.75 149 SER A O 1
ATOM 1207 N N . ARG A 1 150 ? 1.867 -0.197 -13.624 1.00 62.50 150 ARG A N 1
ATOM 1208 C CA . ARG A 1 150 ? 1.924 -1.360 -12.720 1.00 62.50 150 ARG A CA 1
ATOM 1209 C C . ARG A 1 150 ? 2.911 -2.368 -13.285 1.00 62.50 150 ARG A C 1
ATOM 1211 O O . ARG A 1 150 ? 2.688 -2.919 -14.352 1.00 62.50 150 ARG A O 1
ATOM 1218 N N . PHE A 1 151 ? 3.986 -2.622 -12.550 1.00 60.91 151 PHE A N 1
ATOM 1219 C CA . PHE A 1 151 ? 4.972 -3.630 -12.922 1.00 60.91 151 PHE A CA 1
ATOM 1220 C C . PHE A 1 151 ? 5.138 -4.616 -11.773 1.00 60.91 151 PHE A C 1
ATOM 1222 O O . PHE A 1 151 ? 5.317 -4.202 -10.624 1.00 60.91 151 PHE A O 1
ATOM 1229 N N . ILE A 1 152 ? 5.078 -5.905 -12.097 1.00 64.06 152 ILE A N 1
ATOM 1230 C CA . ILE A 1 152 ? 5.317 -7.028 -11.191 1.00 64.06 152 ILE A CA 1
ATOM 1231 C C . ILE A 1 152 ? 6.506 -7.804 -11.745 1.00 64.06 152 ILE A C 1
ATOM 1233 O O . ILE A 1 152 ? 6.491 -8.217 -12.900 1.00 64.06 152 ILE A O 1
ATOM 1237 N N . ILE A 1 153 ? 7.525 -8.025 -10.920 1.00 65.25 153 ILE A N 1
ATOM 1238 C CA . ILE A 1 153 ? 8.671 -8.868 -11.253 1.00 65.25 153 ILE A CA 1
ATOM 1239 C C . ILE A 1 153 ? 8.796 -9.956 -10.190 1.00 65.25 153 ILE A C 1
ATOM 1241 O O . ILE A 1 153 ? 8.978 -9.681 -9.002 1.00 65.25 153 ILE A O 1
ATOM 1245 N N . SER A 1 154 ? 8.729 -11.207 -10.638 1.00 64.50 154 SER A N 1
ATOM 1246 C CA . SER A 1 154 ? 9.043 -12.384 -9.833 1.00 64.50 154 SER A CA 1
ATOM 1247 C C . SER A 1 154 ? 10.395 -12.929 -10.279 1.00 64.50 154 SER A C 1
ATOM 1249 O O . SER A 1 154 ? 10.522 -13.466 -11.378 1.00 64.50 154 SER A O 1
ATOM 1251 N N . LYS A 1 155 ? 11.433 -12.770 -9.450 1.00 65.25 155 LYS A N 1
ATOM 1252 C CA . LYS A 1 155 ? 12.780 -13.288 -9.737 1.00 65.25 155 LYS A CA 1
ATOM 1253 C C . LYS A 1 155 ? 13.337 -14.008 -8.519 1.00 65.25 155 LYS A C 1
ATOM 1255 O O . LYS A 1 155 ? 13.341 -13.462 -7.421 1.00 65.25 155 LYS A O 1
ATOM 1260 N N . MET A 1 156 ? 13.837 -15.231 -8.717 1.00 61.56 156 MET A N 1
ATOM 1261 C CA . MET A 1 156 ? 14.574 -16.002 -7.700 1.00 61.56 156 MET A CA 1
ATOM 1262 C C . MET A 1 156 ? 13.885 -16.020 -6.319 1.00 61.56 156 MET A C 1
ATOM 1264 O O . MET A 1 156 ? 14.512 -15.746 -5.298 1.00 61.56 156 MET A O 1
ATOM 1268 N N . LYS A 1 157 ? 12.582 -16.346 -6.291 1.00 72.75 157 LYS A N 1
ATOM 1269 C CA . LYS A 1 157 ? 11.726 -16.395 -5.084 1.00 72.75 157 LYS A CA 1
ATOM 1270 C C . LYS A 1 157 ? 11.437 -15.042 -4.411 1.00 72.75 157 LYS A C 1
ATOM 1272 O O . LYS A 1 157 ? 10.922 -15.026 -3.297 1.00 72.75 157 LYS A O 1
ATOM 1277 N N . ARG A 1 158 ? 11.739 -13.917 -5.061 1.00 80.31 158 ARG A N 1
ATOM 1278 C CA . ARG A 1 158 ? 11.333 -12.577 -4.619 1.00 80.31 158 ARG A CA 1
ATOM 1279 C C . ARG A 1 158 ? 10.233 -12.060 -5.529 1.00 80.31 158 ARG A C 1
ATOM 1281 O O . ARG A 1 158 ? 10.375 -12.110 -6.749 1.00 80.31 158 ARG A O 1
ATOM 1288 N N . PHE A 1 159 ? 9.176 -11.543 -4.922 1.00 84.31 159 PHE A N 1
ATOM 1289 C CA . PHE A 1 159 ? 8.112 -10.828 -5.609 1.00 84.31 159 PHE A CA 1
ATOM 1290 C C . PHE A 1 159 ? 8.282 -9.335 -5.334 1.00 84.31 159 PHE A C 1
ATOM 1292 O O . PHE A 1 159 ? 8.277 -8.916 -4.177 1.00 84.31 159 PHE A O 1
ATOM 1299 N N . VAL A 1 160 ? 8.469 -8.545 -6.387 1.00 85.56 160 VAL A N 1
ATOM 1300 C CA . VAL A 1 160 ? 8.658 -7.094 -6.302 1.00 85.56 160 VAL A CA 1
ATOM 1301 C C . VAL A 1 160 ? 7.658 -6.431 -7.229 1.00 85.56 160 VAL A C 1
ATOM 1303 O O . VAL A 1 160 ? 7.537 -6.811 -8.390 1.00 85.56 160 VAL A O 1
ATOM 1306 N N . PHE A 1 161 ? 6.969 -5.413 -6.734 1.00 86.12 161 PHE A N 1
ATOM 1307 C CA . PHE A 1 161 ? 6.089 -4.593 -7.549 1.00 86.12 161 PHE A CA 1
ATOM 1308 C C . PHE A 1 161 ? 6.353 -3.116 -7.283 1.00 86.12 161 PHE A C 1
ATOM 1310 O O . PHE A 1 161 ? 6.777 -2.725 -6.194 1.00 86.12 161 PHE A O 1
ATOM 1317 N N . ALA A 1 162 ? 6.112 -2.286 -8.291 1.00 85.31 162 ALA A N 1
ATOM 1318 C CA . ALA A 1 162 ? 6.207 -0.843 -8.152 1.00 85.31 162 ALA A CA 1
ATOM 1319 C C . ALA A 1 162 ? 5.289 -0.134 -9.144 1.00 85.31 162 ALA A C 1
ATOM 1321 O O . ALA A 1 162 ? 4.921 -0.681 -10.184 1.00 85.31 16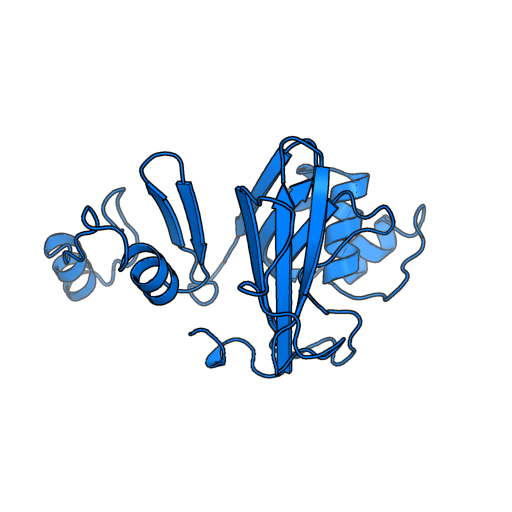2 ALA A O 1
ATOM 1322 N N . SER A 1 163 ? 4.979 1.129 -8.841 1.00 82.25 163 SER A N 1
ATOM 1323 C CA . SER A 1 163 ? 4.259 1.989 -9.784 1.00 82.25 163 SER A CA 1
ATOM 1324 C C . SER A 1 163 ? 5.130 2.451 -10.961 1.00 82.25 163 SER A C 1
ATOM 1326 O O . SER A 1 163 ? 4.613 3.056 -11.882 1.00 82.25 163 SER A O 1
ATOM 1328 N N . GLU A 1 164 ? 6.449 2.227 -10.943 1.00 81.69 164 GLU A N 1
ATOM 1329 C CA . GLU A 1 164 ? 7.355 2.612 -12.035 1.00 81.69 164 GLU A CA 1
ATOM 1330 C C . GLU A 1 164 ? 8.516 1.623 -12.157 1.00 81.69 164 GLU A C 1
ATOM 1332 O O . GLU A 1 164 ? 9.127 1.254 -11.149 1.00 81.69 164 GLU A O 1
ATOM 1337 N N . LEU A 1 165 ? 8.884 1.269 -13.394 1.00 79.62 165 LEU A N 1
ATOM 1338 C CA . LEU A 1 165 ? 9.964 0.320 -13.689 1.00 79.62 165 LEU A CA 1
ATOM 1339 C C . LEU A 1 165 ? 11.310 0.734 -13.074 1.00 79.62 165 LEU A C 1
ATOM 1341 O O . LEU A 1 165 ? 12.062 -0.112 -12.590 1.00 79.62 165 LEU A O 1
ATOM 1345 N N . LYS A 1 166 ? 11.611 2.040 -13.028 1.00 83.50 166 LYS A N 1
ATOM 1346 C CA . LYS A 1 166 ? 12.873 2.556 -12.468 1.00 83.50 166 LYS A CA 1
ATOM 1347 C C . LYS A 1 166 ? 13.098 2.132 -11.013 1.00 83.50 166 LYS A C 1
ATOM 1349 O O . LYS A 1 166 ? 14.234 1.866 -10.637 1.00 83.50 166 LYS A O 1
ATOM 1354 N N . SER A 1 167 ? 12.025 2.011 -10.229 1.00 85.94 167 SER A N 1
ATOM 1355 C CA . SER A 1 167 ? 12.087 1.554 -8.837 1.00 85.94 167 SER A CA 1
ATOM 1356 C C . SER A 1 167 ? 12.488 0.086 -8.742 1.00 85.94 167 SER A C 1
ATOM 1358 O O . SER A 1 167 ? 13.260 -0.281 -7.861 1.00 85.94 167 SER A O 1
ATOM 1360 N N . ILE A 1 168 ? 12.002 -0.748 -9.666 1.00 83.62 168 ILE A N 1
ATOM 1361 C CA . ILE A 1 168 ? 12.363 -2.167 -9.707 1.00 83.62 168 ILE A CA 1
ATOM 1362 C C . ILE A 1 168 ? 13.801 -2.339 -10.199 1.00 83.62 168 ILE A C 1
ATOM 1364 O O . ILE A 1 168 ? 14.561 -3.104 -9.609 1.00 83.62 168 ILE A O 1
ATOM 1368 N N . ILE A 1 169 ? 14.201 -1.579 -11.225 1.00 84.38 169 ILE A N 1
ATOM 1369 C CA . ILE A 1 169 ? 15.594 -1.537 -11.687 1.00 84.38 169 ILE A CA 1
ATOM 1370 C C . ILE A 1 169 ? 16.517 -1.186 -10.521 1.00 84.38 169 ILE A C 1
ATOM 1372 O O . ILE A 1 169 ? 17.501 -1.886 -10.317 1.00 84.38 169 ILE A O 1
ATOM 1376 N N . GLU A 1 170 ? 16.203 -0.140 -9.749 1.00 86.88 170 GLU A N 1
ATOM 1377 C CA . GLU A 1 170 ? 17.010 0.250 -8.590 1.00 86.88 170 GLU A CA 1
ATOM 1378 C C . GLU A 1 170 ? 17.122 -0.867 -7.556 1.00 86.88 170 GLU A C 1
ATOM 1380 O O . GLU A 1 170 ? 18.227 -1.162 -7.108 1.00 86.88 170 GLU A O 1
ATOM 1385 N N . TYR A 1 171 ? 16.004 -1.516 -7.215 1.00 85.62 171 TYR A N 1
ATOM 1386 C CA . TYR A 1 171 ? 15.995 -2.627 -6.265 1.00 85.62 171 TYR A CA 1
ATOM 1387 C C . TYR A 1 171 ? 16.962 -3.743 -6.682 1.00 85.62 171 TYR A C 1
ATOM 1389 O O . TYR A 1 171 ? 17.717 -4.253 -5.856 1.00 85.62 171 TYR A O 1
ATOM 1397 N N . PHE A 1 172 ? 16.979 -4.091 -7.970 1.00 85.75 172 PHE A N 1
ATOM 1398 C CA . PHE A 1 172 ? 17.841 -5.148 -8.491 1.00 85.75 172 PHE A CA 1
ATOM 1399 C C . PHE A 1 172 ? 19.255 -4.689 -8.876 1.00 85.75 172 PHE A C 1
ATOM 1401 O O . PHE A 1 172 ? 20.068 -5.542 -9.224 1.00 85.75 172 PHE A O 1
ATOM 1408 N N . LYS A 1 173 ? 19.611 -3.397 -8.792 1.00 85.25 173 LYS A N 1
ATOM 1409 C CA . LYS A 1 173 ? 20.977 -2.932 -9.122 1.00 85.25 173 LYS A CA 1
ATOM 1410 C C . LYS A 1 173 ? 22.062 -3.613 -8.289 1.00 85.25 173 LYS A C 1
ATOM 1412 O O . LYS A 1 173 ? 23.183 -3.764 -8.765 1.00 85.25 173 LYS A O 1
ATOM 1417 N N . SER A 1 174 ? 21.740 -3.991 -7.055 1.00 82.06 174 SER A N 1
ATOM 1418 C CA . SER A 1 174 ? 22.652 -4.699 -6.155 1.00 82.06 174 SER A CA 1
ATOM 1419 C C . SER A 1 174 ? 22.736 -6.203 -6.434 1.00 82.06 174 SER A C 1
ATOM 1421 O O . SER A 1 174 ? 23.622 -6.863 -5.896 1.00 82.06 174 SER A O 1
ATOM 1423 N N . ASP A 1 175 ? 21.849 -6.754 -7.270 1.00 83.44 175 ASP A N 1
ATOM 1424 C CA . ASP A 1 175 ? 21.845 -8.161 -7.655 1.00 83.44 175 ASP A CA 1
ATOM 1425 C C . ASP A 1 175 ? 22.769 -8.375 -8.873 1.00 83.44 175 ASP A C 1
ATOM 1427 O O . ASP A 1 175 ? 22.439 -7.939 -9.980 1.00 83.44 175 ASP A O 1
ATOM 1431 N N . PRO A 1 176 ? 23.904 -9.089 -8.731 1.00 81.69 176 PRO A N 1
ATOM 1432 C CA . PRO A 1 176 ? 24.853 -9.299 -9.830 1.00 81.69 176 PRO A CA 1
ATOM 1433 C C . PRO A 1 176 ? 24.256 -10.046 -11.034 1.00 81.69 176 PRO A C 1
ATOM 1435 O O . PRO A 1 176 ? 24.789 -9.964 -12.148 1.00 81.69 176 PRO A O 1
ATOM 1438 N N . SER A 1 177 ? 23.161 -10.784 -10.812 1.00 82.31 177 SER A N 1
ATOM 1439 C CA . SER A 1 177 ? 22.432 -11.530 -11.842 1.00 82.31 177 SER A CA 1
ATOM 1440 C C . SER A 1 177 ? 21.446 -10.664 -12.627 1.00 82.31 177 SER A C 1
ATOM 1442 O O . SER A 1 177 ? 20.829 -11.145 -13.580 1.00 82.31 177 SER A O 1
ATOM 1444 N N . PHE A 1 178 ? 21.201 -9.418 -12.212 1.00 81.94 178 PHE A N 1
ATOM 1445 C CA . PHE A 1 178 ? 20.320 -8.514 -12.936 1.00 81.94 178 PHE A CA 1
ATOM 1446 C C . PHE A 1 178 ? 21.022 -7.966 -14.183 1.00 81.94 178 PHE A C 1
ATOM 1448 O O . PHE A 1 178 ? 22.178 -7.534 -14.155 1.00 81.94 178 PHE A O 1
ATOM 1455 N N . ARG A 1 179 ? 20.312 -8.022 -15.309 1.00 77.31 179 ARG A N 1
ATOM 1456 C CA . ARG A 1 179 ? 20.737 -7.480 -16.597 1.00 77.31 179 ARG A CA 1
ATOM 1457 C C . ARG A 1 179 ? 19.619 -6.572 -17.081 1.00 77.31 179 ARG A C 1
ATOM 1459 O O . ARG A 1 179 ? 18.489 -7.014 -17.239 1.00 77.31 179 ARG A O 1
ATOM 1466 N N . LYS A 1 180 ? 19.936 -5.289 -17.249 1.00 77.62 180 LYS A N 1
ATOM 1467 C CA . LYS A 1 180 ? 19.031 -4.324 -17.868 1.00 77.62 180 LYS A CA 1
ATOM 1468 C C . LYS A 1 180 ? 19.239 -4.413 -19.375 1.00 77.62 180 LYS A C 1
ATOM 1470 O O . LYS A 1 180 ? 20.163 -3.792 -19.897 1.00 77.62 180 LYS A O 1
ATOM 1475 N N . GLU A 1 181 ? 18.407 -5.194 -20.044 1.00 79.31 181 GLU A N 1
ATOM 1476 C CA . GLU A 1 181 ? 18.445 -5.362 -21.495 1.00 79.31 181 GLU A CA 1
ATOM 1477 C C . GLU A 1 181 ? 17.176 -4.781 -22.111 1.00 79.31 181 GLU A C 1
ATOM 1479 O O . GLU A 1 181 ? 16.095 -4.863 -21.542 1.00 79.31 181 GLU A O 1
ATOM 1484 N N . LEU A 1 182 ? 17.329 -4.114 -23.252 1.00 77.62 182 LEU A N 1
ATOM 1485 C CA . LEU A 1 182 ? 16.205 -3.556 -23.988 1.00 77.62 182 LEU A CA 1
ATOM 1486 C C . LEU A 1 182 ? 15.645 -4.641 -24.905 1.00 77.62 182 LEU A C 1
ATOM 1488 O O . LEU A 1 182 ? 16.380 -5.149 -25.756 1.00 77.62 182 LEU A O 1
ATOM 1492 N N . ASN A 1 183 ? 14.351 -4.934 -24.795 1.00 80.12 183 ASN A N 1
ATOM 1493 C CA . ASN A 1 183 ? 13.682 -5.764 -25.784 1.00 80.12 183 ASN A CA 1
ATOM 1494 C C . ASN A 1 183 ? 13.491 -4.958 -27.080 1.00 80.12 183 ASN A C 1
ATOM 1496 O O . ASN A 1 183 ? 12.577 -4.143 -27.205 1.00 80.12 183 ASN A O 1
ATOM 1500 N N . LYS A 1 184 ? 14.402 -5.156 -28.037 1.00 82.94 184 LYS A N 1
ATOM 1501 C CA . LYS A 1 184 ? 14.412 -4.424 -29.311 1.00 82.94 184 LYS A CA 1
ATOM 1502 C C . LYS A 1 184 ? 13.162 -4.684 -30.153 1.00 82.94 184 LYS A C 1
ATOM 1504 O O . LYS A 1 184 ? 12.767 -3.786 -30.888 1.00 82.94 184 LYS A O 1
ATOM 1509 N N . GLU A 1 185 ? 12.565 -5.869 -30.040 1.00 82.19 185 GLU A N 1
ATOM 1510 C CA . GLU A 1 185 ? 11.344 -6.230 -30.768 1.00 82.19 185 GLU A CA 1
ATOM 1511 C C . GLU A 1 185 ? 10.159 -5.419 -30.246 1.00 82.19 185 GLU A C 1
ATOM 1513 O O . GLU A 1 185 ? 9.525 -4.714 -31.018 1.00 82.19 185 GLU A O 1
ATOM 1518 N N . ASN A 1 186 ? 9.961 -5.358 -28.927 1.00 79.00 186 ASN A N 1
ATOM 1519 C CA . ASN A 1 186 ? 8.894 -4.530 -28.352 1.00 79.00 186 ASN A CA 1
ATOM 1520 C C . ASN A 1 186 ? 9.089 -3.035 -28.625 1.00 79.00 186 ASN A C 1
ATOM 1522 O O . ASN A 1 186 ? 8.125 -2.300 -28.805 1.00 79.00 186 ASN A O 1
ATOM 1526 N N . VAL A 1 187 ? 10.338 -2.563 -28.656 1.00 81.00 187 VAL A N 1
ATOM 1527 C CA . VAL A 1 187 ? 10.626 -1.172 -29.029 1.00 81.00 187 VAL A CA 1
ATOM 1528 C C . VAL A 1 187 ? 10.245 -0.908 -30.482 1.00 81.00 187 VAL A C 1
ATOM 1530 O O . VAL A 1 187 ? 9.671 0.137 -30.780 1.00 81.00 187 VAL A O 1
ATOM 1533 N N . TYR A 1 188 ? 10.545 -1.846 -31.380 1.00 82.88 188 TYR A N 1
ATOM 1534 C CA . TYR A 1 188 ? 10.113 -1.771 -32.769 1.00 82.88 188 TYR A CA 1
ATOM 1535 C C . TYR A 1 188 ? 8.583 -1.763 -32.872 1.00 82.88 188 TYR A C 1
ATOM 1537 O O . TYR A 1 188 ? 8.025 -0.864 -33.500 1.00 82.88 188 TYR A O 1
ATOM 1545 N N . ASP A 1 189 ? 7.906 -2.686 -32.191 1.00 83.06 189 ASP A N 1
ATOM 1546 C CA . ASP A 1 189 ? 6.446 -2.794 -32.211 1.00 83.06 189 ASP A CA 1
ATOM 1547 C C . ASP A 1 189 ? 5.761 -1.552 -31.634 1.00 83.06 189 ASP A C 1
ATOM 1549 O O . ASP A 1 189 ? 4.769 -1.074 -32.186 1.00 83.06 189 ASP A O 1
ATOM 1553 N N . TYR A 1 190 ? 6.327 -0.961 -30.581 1.00 81.31 190 TYR A N 1
ATOM 1554 C CA . TYR A 1 190 ? 5.868 0.320 -30.058 1.00 81.31 190 TYR A CA 1
ATOM 1555 C C . TYR A 1 190 ? 6.012 1.436 -31.100 1.00 81.31 190 TYR A C 1
ATOM 1557 O O . TYR A 1 190 ? 5.062 2.174 -31.349 1.00 81.31 190 TYR A O 1
ATOM 1565 N N . PHE A 1 191 ? 7.169 1.562 -31.757 1.00 83.62 191 PHE A N 1
ATOM 1566 C CA . PHE A 1 191 ? 7.377 2.629 -32.742 1.00 83.62 191 PHE A CA 1
ATOM 1567 C C . PHE A 1 191 ? 6.527 2.474 -34.006 1.00 83.62 191 PHE A C 1
ATOM 1569 O O . PHE A 1 191 ? 6.160 3.482 -34.609 1.00 83.62 191 PHE A O 1
ATOM 1576 N N . VAL A 1 192 ? 6.236 1.242 -34.423 1.00 84.44 192 VAL A N 1
ATOM 1577 C CA . VAL A 1 192 ? 5.500 0.972 -35.666 1.00 84.44 192 VAL A CA 1
ATOM 1578 C C . VAL A 1 192 ? 3.993 0.916 -35.434 1.00 84.44 192 VAL A C 1
ATOM 1580 O O . VAL A 1 192 ? 3.233 1.447 -36.243 1.00 84.44 192 VAL A O 1
ATOM 1583 N N . TYR A 1 193 ? 3.555 0.300 -34.337 1.00 80.31 193 TYR A N 1
ATOM 1584 C CA . TYR A 1 193 ? 2.147 -0.017 -34.092 1.00 80.31 193 TYR A CA 1
ATOM 1585 C C . TYR A 1 193 ? 1.560 0.679 -32.858 1.00 80.31 193 TYR A C 1
ATOM 1587 O O . TYR A 1 193 ? 0.364 0.552 -32.606 1.00 80.31 193 TYR A O 1
ATOM 1595 N N . ASN A 1 194 ? 2.370 1.427 -32.099 1.00 73.75 194 ASN A N 1
ATOM 1596 C CA . ASN A 1 194 ? 1.988 2.037 -30.820 1.00 73.75 194 ASN A CA 1
ATOM 1597 C C . ASN A 1 194 ? 1.497 1.006 -29.785 1.00 73.75 194 ASN A C 1
ATOM 1599 O O . ASN A 1 194 ? 0.667 1.308 -28.926 1.00 73.75 194 ASN A O 1
ATOM 1603 N N . PHE A 1 195 ? 1.998 -0.229 -29.875 1.00 71.94 195 PHE A N 1
ATOM 1604 C CA . PHE A 1 195 ? 1.695 -1.286 -28.917 1.00 71.94 195 PHE A CA 1
ATOM 1605 C C . PHE A 1 195 ? 2.605 -1.170 -27.697 1.00 71.94 195 PHE A C 1
ATOM 1607 O O . PHE A 1 195 ? 3.824 -1.265 -27.808 1.00 71.94 195 PHE A O 1
ATOM 1614 N N . ALA A 1 196 ? 1.999 -0.943 -26.531 1.00 62.31 196 ALA A N 1
ATOM 1615 C CA . ALA A 1 196 ? 2.710 -0.810 -25.260 1.00 62.31 196 ALA A CA 1
ATOM 1616 C C . ALA A 1 196 ? 2.792 -2.136 -24.482 1.00 62.31 196 ALA A C 1
ATOM 1618 O O . ALA A 1 196 ? 3.824 -2.410 -23.880 1.00 62.31 196 ALA A O 1
ATOM 1619 N N . ASP A 1 197 ? 1.758 -2.982 -24.559 1.00 61.50 197 ASP A N 1
ATOM 1620 C CA . ASP A 1 197 ? 1.669 -4.266 -23.854 1.00 61.50 197 ASP A CA 1
ATOM 1621 C C . ASP A 1 197 ? 1.073 -5.334 -24.783 1.00 61.50 197 ASP A C 1
ATOM 1623 O O . ASP A 1 197 ? -0.095 -5.247 -25.159 1.00 61.50 197 ASP A O 1
ATOM 1627 N N . HIS A 1 198 ? 1.862 -6.336 -25.188 1.00 60.31 198 HIS A N 1
ATOM 1628 C CA . HIS A 1 198 ? 1.380 -7.371 -26.118 1.00 60.31 198 HIS A CA 1
ATOM 1629 C C . HIS A 1 198 ? 1.936 -8.785 -25.838 1.00 60.31 198 HIS A C 1
ATOM 1631 O O . HIS A 1 198 ? 1.401 -9.759 -26.367 1.00 60.31 198 HIS A O 1
ATOM 1637 N N . SER A 1 199 ? 2.979 -8.972 -25.012 1.00 62.69 199 SER A N 1
ATOM 1638 C CA . SER A 1 199 ? 3.534 -10.318 -24.768 1.00 62.69 199 SER A CA 1
ATOM 1639 C C . SER A 1 199 ? 4.099 -10.530 -23.360 1.00 62.69 199 SER A C 1
ATOM 1641 O O . SER A 1 199 ? 4.316 -9.585 -22.606 1.00 62.69 199 SER A O 1
ATOM 1643 N N . GLU A 1 200 ? 4.406 -11.788 -23.021 1.00 62.94 200 GLU A N 1
ATOM 1644 C CA . GLU A 1 200 ? 5.138 -12.159 -21.794 1.00 62.94 200 GLU A CA 1
ATOM 1645 C C . GLU A 1 200 ? 6.537 -11.512 -21.711 1.00 62.94 200 GLU A C 1
ATOM 1647 O O . GLU A 1 200 ? 7.137 -11.471 -20.639 1.00 62.94 200 GLU A O 1
ATOM 1652 N N . ASN A 1 201 ? 7.040 -10.964 -22.825 1.00 57.16 201 ASN A N 1
ATOM 1653 C CA . ASN A 1 201 ? 8.362 -10.352 -22.941 1.00 57.16 201 ASN A CA 1
ATOM 1654 C C . ASN A 1 201 ? 8.350 -8.821 -22.790 1.00 57.16 201 ASN A C 1
ATOM 1656 O O . ASN A 1 201 ? 9.349 -8.178 -23.115 1.00 57.16 201 ASN A O 1
ATOM 1660 N N . THR A 1 202 ? 7.233 -8.212 -22.373 1.00 59.25 202 THR A N 1
ATOM 1661 C CA . THR A 1 202 ? 7.105 -6.751 -22.184 1.00 59.25 202 THR A CA 1
ATOM 1662 C C . THR A 1 202 ? 7.932 -6.200 -21.002 1.00 59.25 202 THR A C 1
ATOM 1664 O O . THR A 1 202 ? 8.076 -4.985 -20.865 1.00 59.25 202 THR A O 1
ATOM 1667 N N . LEU A 1 203 ? 8.562 -7.069 -20.200 1.00 53.25 203 LEU A N 1
ATOM 1668 C CA . LEU A 1 203 ? 9.402 -6.718 -19.043 1.00 53.25 203 LEU A CA 1
ATOM 1669 C C . LEU A 1 203 ? 10.910 -6.794 -19.318 1.00 53.25 203 LEU A C 1
ATOM 1671 O O . LEU A 1 203 ? 11.366 -7.831 -19.847 1.00 53.25 203 LEU A O 1
#